Protein AF-A0A8T5MN63-F1 (afdb_monomer_lite)

Foldseek 3Di:
DPPPPVVVVVVVVVVVVVVVVPPPPDDDDDPDDDDAQVSQVVVPADWDPDVQIWGDDVVDDIHGDDDDDDDDDDPDDDDDDDDDDDDPPPLPCQDPLGARVVVQWDAAPVVSDTDNCVVPNRPVVLLVVQVVLVVDPQFQWWWDFPQWIWTQGLDQQQGIWIGGPVDDIDGFTPDDPVPTDPVVVVSVPTDIGTSDGRDLPPCQVLLLVLVVVVVCPDPVNVPVPPDAWDFFDWDDDSDRFWIWGKTKGWDQDPVHNVWIKIKIWTFITDNSDTDDIDMDIDTD

Secondary structure (DSSP, 8-state):
--SSHHHHHHHHHHHHHHHHHTS-------S----SHHHHHHTTPPEESSSS-EEE-TTS-EEEPP-----------------------TT--B-TT--BGGGT-EEETTTTEEE-TTTS--HHHHHHHHHHHTTSTTEEEEEEETTEEEEEE-STT--EEEEETTTEEEEE-S--GGGS-HHHHHHHTS--EEEEE------HHHHHHHHHHHHHHSTTTTTS-SS-EE---EEE-SSTTEEEEEEEEEEE-SS-TT-EEEEEEEEEEETTEEEEEEEEEEE-

Radius of gyration: 38.94 Å; chains: 1; bounding box: 125×51×82 Å

Sequence (284 aa):
MKMKHTAFIGYIILLAFLTGCYHDAKVVEPKYAIRTFEACAEAGYPVMESYPRQCAVPGGGTFTEVIAEGAGPPDEETGEEPEATDNQVVGGDRDEHGCKASAGYRWCEATRLCQRFWEEPCESELQQDAEEFCEDDDVSAAYVCGESVKVVSRLPGGGATYHSKQGGEIRCPVVAPDMTSEDCIAMLDAECEPVCEKDIEDHSERAQMTAIEHVKGLPAYKDFNGRNIVSGNVQVLRCPGCYDVEVVFERDSVKDPDSTTRALMHVKLSNWEVSDVTSTYEEI

pLDDT: mean 76.44, std 13.64, range [41.25, 93.88]

Structure (mmCIF, N/CA/C/O backbone):
data_AF-A0A8T5MN63-F1
#
_entry.id   AF-A0A8T5MN63-F1
#
loop_
_atom_site.group_PDB
_atom_site.id
_atom_site.type_symbol
_atom_site.label_atom_id
_atom_site.label_alt_id
_atom_site.label_comp_id
_atom_site.label_asym_id
_atom_site.label_entity_id
_atom_site.label_seq_id
_atom_site.pdbx_PDB_ins_code
_atom_site.Cartn_x
_atom_site.Cartn_y
_atom_site.Cartn_z
_atom_site.occupancy
_atom_site.B_iso_or_equiv
_atom_site.auth_seq_id
_atom_site.auth_comp_id
_atom_site.auth_asym_id
_atom_site.auth_atom_id
_atom_site.pdbx_PDB_model_num
ATOM 1 N N . MET A 1 1 ? -94.014 -13.529 28.554 1.00 50.66 1 MET A N 1
ATOM 2 C CA . MET A 1 1 ? -92.745 -12.896 28.122 1.00 50.66 1 MET A CA 1
ATOM 3 C C . MET A 1 1 ? -92.342 -11.817 29.131 1.00 50.66 1 MET A C 1
ATOM 5 O O . MET A 1 1 ? -92.914 -10.741 29.087 1.00 50.66 1 MET A O 1
ATOM 9 N N . LYS A 1 2 ? -91.434 -12.097 30.082 1.00 53.94 2 LYS A N 1
ATOM 10 C CA . LYS A 1 2 ? -90.987 -11.134 31.124 1.00 53.94 2 LYS A CA 1
ATOM 11 C C . LYS A 1 2 ? -89.466 -11.179 31.404 1.00 53.94 2 LYS A C 1
ATOM 13 O O . LYS A 1 2 ? -89.029 -10.775 32.468 1.00 53.94 2 LYS A O 1
ATOM 18 N N . MET A 1 3 ? -88.651 -11.663 30.459 1.00 54.06 3 MET A N 1
ATOM 19 C CA . MET A 1 3 ? -87.227 -11.984 30.707 1.00 54.06 3 MET A CA 1
ATOM 20 C C . MET A 1 3 ? -86.211 -11.201 29.855 1.00 54.06 3 MET A C 1
ATOM 22 O O . MET A 1 3 ? -85.035 -11.530 29.872 1.00 54.06 3 MET A O 1
ATOM 26 N N . LYS A 1 4 ? -86.637 -10.169 29.108 1.00 59.22 4 LYS A N 1
ATOM 27 C CA . LYS A 1 4 ? -85.729 -9.359 28.263 1.00 59.22 4 LYS A CA 1
ATOM 28 C C . LYS A 1 4 ? -85.400 -7.969 28.828 1.00 59.22 4 LYS A C 1
ATOM 30 O O . LYS A 1 4 ? -84.375 -7.406 28.467 1.00 59.22 4 LYS A O 1
ATOM 35 N N . HIS A 1 5 ? -86.214 -7.431 29.741 1.00 60.81 5 HIS A N 1
ATOM 36 C CA . HIS A 1 5 ? -86.000 -6.078 30.275 1.00 60.81 5 HIS A CA 1
ATOM 37 C C . HIS A 1 5 ? -84.922 -5.999 31.365 1.00 60.81 5 HIS A C 1
ATOM 39 O O . HIS A 1 5 ? -84.199 -5.010 31.420 1.00 60.81 5 HIS A O 1
ATOM 45 N N . THR A 1 6 ? -84.756 -7.032 32.194 1.00 62.50 6 THR A N 1
ATOM 46 C CA . THR A 1 6 ? -83.753 -7.032 33.275 1.00 62.50 6 THR A CA 1
ATOM 47 C C . THR A 1 6 ? -82.318 -7.127 32.750 1.00 62.50 6 THR A C 1
ATOM 49 O O . THR A 1 6 ? -81.428 -6.485 33.297 1.00 62.50 6 THR A O 1
ATOM 52 N N . ALA A 1 7 ? -82.099 -7.845 31.644 1.00 66.12 7 ALA A N 1
ATOM 53 C CA . ALA A 1 7 ? -80.785 -7.953 31.008 1.00 66.12 7 ALA A CA 1
ATOM 54 C C . ALA A 1 7 ? -80.335 -6.636 30.343 1.00 66.12 7 ALA A C 1
ATOM 56 O O . ALA A 1 7 ? -79.166 -6.271 30.422 1.00 66.12 7 ALA A O 1
ATOM 57 N N . PHE A 1 8 ? -81.266 -5.891 29.736 1.00 70.75 8 PHE A N 1
ATOM 58 C CA . PHE A 1 8 ? -80.949 -4.627 29.061 1.00 70.75 8 PHE A CA 1
ATOM 59 C C . PHE A 1 8 ? -80.613 -3.506 30.056 1.00 70.75 8 PHE A C 1
ATOM 61 O O . PHE A 1 8 ? -79.696 -2.724 29.828 1.00 70.75 8 PHE A O 1
ATOM 68 N N . ILE A 1 9 ? -81.304 -3.473 31.201 1.00 75.50 9 ILE A N 1
ATOM 69 C CA . ILE A 1 9 ? -81.018 -2.518 32.282 1.00 75.50 9 ILE A CA 1
ATOM 70 C C . ILE A 1 9 ? -79.638 -2.799 32.899 1.00 75.50 9 ILE A C 1
ATOM 72 O O . ILE A 1 9 ? -78.883 -1.863 33.144 1.00 75.50 9 ILE A O 1
ATOM 76 N N . GLY A 1 10 ? -79.266 -4.073 33.075 1.00 78.06 10 GLY A N 1
ATOM 77 C CA . GLY A 1 10 ? -77.933 -4.447 33.562 1.00 78.06 10 GLY A CA 1
ATOM 78 C C . GLY A 1 10 ? -76.802 -4.000 32.630 1.00 78.06 10 GLY A C 1
ATOM 79 O O . GLY A 1 10 ? -75.794 -3.481 33.099 1.00 78.06 10 GLY A O 1
ATOM 80 N N . TYR A 1 11 ? -76.994 -4.123 31.313 1.00 78.75 11 TYR A N 1
ATOM 81 C CA . TYR A 1 11 ? -76.003 -3.690 30.323 1.00 78.75 11 TYR A CA 1
ATOM 82 C C . TYR A 1 11 ? -75.824 -2.163 30.293 1.00 78.75 11 TYR A C 1
ATOM 84 O O . TYR A 1 11 ? -74.696 -1.679 30.232 1.00 78.75 11 TYR A O 1
ATOM 92 N N . ILE A 1 12 ? -76.914 -1.395 30.416 1.00 78.75 12 ILE A N 1
ATOM 93 C CA . ILE A 1 12 ? -76.845 0.075 30.471 1.00 78.75 12 ILE A CA 1
ATOM 94 C C . ILE A 1 12 ? -76.161 0.556 31.759 1.00 78.75 12 ILE A C 1
ATOM 96 O O . ILE A 1 12 ? -75.360 1.485 31.702 1.00 78.75 12 ILE A O 1
ATOM 100 N N . ILE A 1 13 ? -76.419 -0.083 32.906 1.00 78.44 13 ILE A N 1
ATOM 101 C CA . ILE A 1 13 ? -75.750 0.265 34.172 1.00 78.44 13 ILE A CA 1
ATOM 102 C C . ILE A 1 13 ? -74.248 -0.043 34.096 1.00 78.44 13 ILE A C 1
ATOM 104 O O . ILE A 1 13 ? -73.438 0.747 34.573 1.00 78.44 13 ILE A O 1
ATOM 108 N N . LEU A 1 14 ? -73.865 -1.147 33.448 1.00 76.44 14 LEU A N 1
ATOM 109 C CA . LEU A 1 14 ? -72.465 -1.529 33.271 1.00 76.44 14 LEU A CA 1
ATOM 110 C C . LEU A 1 14 ? -71.725 -0.578 32.316 1.00 76.44 14 LEU A C 1
ATOM 112 O O . LEU A 1 14 ? -70.606 -0.167 32.611 1.00 76.44 14 LEU A O 1
ATOM 116 N N . LEU A 1 15 ? -72.371 -0.149 31.227 1.00 76.19 15 LEU A N 1
ATOM 117 C CA . LEU A 1 15 ? -71.829 0.886 30.343 1.00 76.19 15 LEU A CA 1
ATOM 118 C C . LEU A 1 15 ? -71.713 2.244 31.047 1.00 76.19 15 LEU A C 1
ATOM 120 O O . LEU A 1 15 ? -70.690 2.907 30.910 1.00 76.19 15 LEU A O 1
ATOM 124 N N . ALA A 1 16 ? -72.701 2.647 31.849 1.00 73.50 16 ALA A N 1
ATOM 125 C CA . ALA A 1 16 ? -72.633 3.894 32.611 1.00 73.50 16 ALA A CA 1
ATOM 126 C C . ALA A 1 16 ? -71.509 3.876 33.665 1.00 73.50 16 ALA A C 1
ATOM 128 O O . ALA A 1 16 ? -70.832 4.886 33.841 1.00 73.50 16 ALA A O 1
ATOM 129 N N . PHE A 1 17 ? -71.253 2.730 34.306 1.00 68.25 17 PHE A N 1
ATOM 130 C CA . PHE A 1 17 ? -70.117 2.557 35.219 1.00 68.25 17 PHE A CA 1
ATOM 131 C C . PHE A 1 17 ? -68.770 2.631 34.492 1.00 68.25 17 PHE A C 1
ATOM 133 O O . PHE A 1 17 ? -67.869 3.326 34.951 1.00 68.25 17 PHE A O 1
ATOM 140 N N . LEU A 1 18 ? -68.643 1.986 33.327 1.00 63.62 18 LEU A N 1
ATOM 141 C CA . LEU A 1 18 ? -67.414 2.037 32.528 1.00 63.62 18 LEU A CA 1
ATOM 142 C C . LEU A 1 18 ? -67.140 3.439 31.968 1.00 63.62 18 LEU A C 1
ATOM 144 O O . LEU A 1 18 ? -65.996 3.884 31.967 1.00 63.62 18 LEU A O 1
ATOM 148 N N . THR A 1 19 ? -68.181 4.164 31.552 1.00 65.38 19 THR A N 1
ATOM 149 C CA . THR A 1 19 ? -68.035 5.543 31.056 1.00 65.38 19 THR A CA 1
ATOM 150 C C . THR A 1 19 ? -67.782 6.530 32.205 1.00 65.38 19 THR A C 1
ATOM 152 O O . THR A 1 19 ? -67.024 7.481 32.046 1.00 65.38 19 THR A O 1
ATOM 155 N N . GLY A 1 20 ? -68.360 6.284 33.388 1.00 60.91 20 GLY A N 1
ATOM 156 C CA . GLY A 1 20 ? -68.143 7.085 34.597 1.00 60.91 20 GLY A CA 1
ATOM 157 C C . GLY A 1 20 ? -66.725 6.973 35.165 1.00 60.91 20 GLY A C 1
ATOM 158 O O . GLY A 1 20 ? -66.181 7.970 35.627 1.00 60.91 20 GLY A O 1
ATOM 159 N N . CYS A 1 21 ? -66.084 5.804 35.062 1.00 57.66 21 CYS A N 1
ATOM 160 C CA . CYS A 1 21 ? -64.683 5.632 35.464 1.00 57.66 21 CYS A CA 1
ATOM 161 C C . CYS A 1 21 ? -63.681 6.309 34.511 1.00 57.66 21 CYS A C 1
ATOM 163 O O . CYS A 1 21 ? -62.549 6.560 34.914 1.00 57.66 21 CYS A O 1
ATOM 165 N N . TYR A 1 22 ? -64.077 6.624 33.274 1.00 59.25 22 TYR A N 1
ATOM 166 C CA . TYR A 1 22 ? -63.185 7.237 32.283 1.00 59.25 22 TYR A CA 1
ATOM 167 C C . TYR A 1 22 ? -63.053 8.762 32.414 1.00 59.25 22 TYR A C 1
ATOM 169 O O . TYR A 1 22 ? -62.123 9.339 31.855 1.00 59.25 22 TYR A O 1
ATOM 177 N N . HIS A 1 23 ? -63.947 9.433 33.148 1.00 57.09 23 HIS A N 1
ATOM 178 C CA . HIS A 1 23 ? -63.981 10.901 33.190 1.00 57.09 23 HIS A CA 1
ATOM 179 C C . HIS A 1 23 ? -63.203 11.561 34.337 1.00 57.09 23 HIS A C 1
ATOM 181 O O . HIS A 1 23 ? -63.119 12.788 34.359 1.00 57.09 23 HIS A O 1
ATOM 187 N N . ASP A 1 24 ? -62.574 10.793 35.231 1.00 53.53 24 ASP A N 1
ATOM 188 C CA . ASP A 1 24 ? -61.778 11.332 36.350 1.00 53.53 24 ASP A CA 1
ATOM 189 C C . ASP A 1 24 ? -60.259 11.128 36.187 1.00 53.53 24 ASP A C 1
ATOM 191 O O . ASP A 1 24 ? -59.512 11.000 37.154 1.00 53.53 24 ASP A O 1
ATOM 195 N N . ALA A 1 25 ? -59.764 11.161 34.948 1.00 56.22 25 ALA A N 1
ATOM 196 C CA . ALA A 1 25 ? -58.343 11.369 34.675 1.00 56.22 25 ALA A CA 1
ATOM 197 C C . ALA A 1 25 ? -58.078 12.868 34.467 1.00 56.22 25 ALA A C 1
ATOM 199 O O . ALA A 1 25 ? -57.886 13.345 33.349 1.00 56.22 25 ALA A O 1
ATOM 200 N N . LYS A 1 26 ? -58.102 13.648 35.555 1.00 53.75 26 LYS A N 1
ATOM 201 C CA . LYS A 1 26 ? -57.552 15.009 35.524 1.00 53.75 26 LYS A CA 1
ATOM 202 C C . LYS A 1 26 ? -56.036 14.908 35.385 1.00 53.75 26 LYS A C 1
ATOM 204 O O . LYS A 1 26 ? -55.354 14.494 36.318 1.00 53.75 26 LYS A O 1
ATOM 209 N N . VAL A 1 27 ? -55.528 15.292 34.218 1.00 55.09 27 VAL A N 1
ATOM 210 C CA . VAL A 1 27 ? -54.098 15.489 33.969 1.00 55.09 27 VAL A CA 1
ATOM 211 C C . VAL A 1 27 ? -53.617 16.618 34.882 1.00 55.09 27 VAL A C 1
ATOM 213 O O . VAL A 1 27 ? -54.051 17.762 34.757 1.00 55.09 27 VAL A O 1
ATOM 216 N N . VAL A 1 28 ? -52.765 16.284 35.848 1.00 55.00 28 VAL A N 1
ATOM 217 C CA . VAL A 1 28 ? -52.024 17.270 36.636 1.00 55.00 28 VAL A CA 1
ATOM 218 C C . VAL A 1 28 ? -50.850 17.709 35.771 1.00 55.00 28 VAL A C 1
ATOM 220 O O . VAL A 1 28 ? -49.902 16.948 35.597 1.00 55.00 28 VAL A O 1
ATOM 223 N N . GLU A 1 29 ? -50.915 18.905 35.189 1.00 53.28 29 GLU A N 1
ATOM 224 C CA . GLU A 1 29 ? -49.759 19.452 34.476 1.00 53.28 29 GLU A CA 1
ATOM 225 C C . GLU A 1 29 ? -48.627 19.760 35.471 1.00 53.28 29 GLU A C 1
ATOM 227 O O . GLU A 1 29 ? -48.863 20.454 36.471 1.00 53.28 29 GLU A O 1
ATOM 232 N N . PRO A 1 30 ? -47.395 19.269 35.239 1.00 50.62 30 PRO A N 1
ATOM 233 C CA . PRO A 1 30 ? -46.268 19.622 36.077 1.00 50.62 30 PRO A CA 1
ATOM 234 C C . PRO A 1 30 ? -45.930 21.089 35.823 1.00 50.62 30 PRO A C 1
ATOM 236 O O . PRO A 1 30 ? -45.429 21.471 34.764 1.00 50.62 30 PRO A O 1
ATOM 239 N N . LYS A 1 31 ? -46.195 21.929 36.826 1.00 52.53 31 LYS A N 1
ATOM 240 C CA . LYS A 1 31 ? -45.582 23.250 36.910 1.00 52.53 31 LYS A CA 1
ATOM 241 C C . LYS A 1 31 ? -44.073 23.045 36.837 1.00 52.53 31 LYS A C 1
ATOM 243 O O . LYS A 1 31 ? -43.477 22.618 37.820 1.00 52.53 31 LYS A O 1
ATOM 248 N N . TYR A 1 32 ? -43.508 23.447 35.702 1.00 65.00 32 TYR A N 1
ATOM 249 C CA . TYR A 1 32 ? -42.114 23.834 35.530 1.00 65.00 32 TYR A CA 1
ATOM 250 C C . TYR A 1 32 ? -41.165 22.786 34.918 1.00 65.00 32 TYR A C 1
ATOM 252 O O . TYR A 1 32 ? -40.235 22.298 35.551 1.00 65.00 32 TYR A O 1
ATOM 260 N N . ALA A 1 33 ? -41.366 22.497 33.630 1.00 65.62 33 ALA A N 1
ATOM 261 C CA . ALA A 1 33 ? -40.371 21.849 32.778 1.00 65.62 33 ALA A CA 1
ATOM 262 C C . ALA A 1 33 ? -39.531 22.918 32.054 1.00 65.62 33 ALA A C 1
ATOM 264 O O . ALA A 1 33 ? -39.881 23.342 30.952 1.00 65.62 33 ALA A O 1
ATOM 265 N N . ILE A 1 34 ? -38.437 23.384 32.665 1.00 79.69 34 ILE A N 1
ATOM 266 C CA . ILE A 1 34 ? -37.463 24.198 31.923 1.00 79.69 34 ILE A CA 1
ATOM 267 C C . ILE A 1 34 ? -36.746 23.305 30.931 1.00 79.69 34 ILE A C 1
ATOM 269 O O . ILE A 1 34 ? -36.218 22.263 31.316 1.00 79.69 34 ILE A O 1
ATOM 273 N N . ARG A 1 35 ? -36.687 23.723 29.669 1.00 80.38 35 ARG A N 1
ATOM 274 C CA . ARG A 1 35 ? -35.935 22.995 28.637 1.00 80.38 35 ARG A CA 1
ATOM 275 C C . ARG A 1 35 ? -34.938 23.865 27.876 1.00 80.38 35 ARG A C 1
ATOM 277 O O . ARG A 1 35 ? -34.269 23.372 26.981 1.00 80.38 35 ARG A O 1
ATOM 284 N N . THR A 1 36 ? -34.842 25.149 28.208 1.00 87.38 36 THR A N 1
ATOM 285 C CA . THR A 1 36 ? -34.049 26.131 27.458 1.00 87.38 36 THR A CA 1
ATOM 286 C C . THR A 1 36 ? -33.302 27.058 28.404 1.00 87.38 36 THR A C 1
ATOM 288 O O . THR A 1 36 ? -33.825 27.376 29.474 1.00 87.38 36 THR A O 1
ATOM 291 N N . PHE A 1 37 ? -32.145 27.564 27.968 1.00 89.69 37 PHE A N 1
ATOM 292 C CA . PHE A 1 37 ? -31.389 28.588 28.693 1.00 89.69 37 PHE A CA 1
ATOM 293 C C . PHE A 1 37 ? -32.255 29.805 29.048 1.00 89.69 37 PHE A C 1
ATOM 295 O O . PHE A 1 37 ? -32.267 30.210 30.206 1.00 89.69 37 PHE A O 1
ATOM 302 N N . GLU A 1 38 ? -33.048 30.313 28.098 1.00 88.94 38 GLU A N 1
ATOM 303 C CA . GLU A 1 38 ? -33.884 31.503 28.313 1.00 88.94 38 GLU A CA 1
ATOM 304 C C . GLU A 1 38 ? -34.911 31.285 29.431 1.00 88.94 38 GLU A C 1
ATOM 306 O O . GLU A 1 38 ? -34.916 32.003 30.425 1.00 88.94 38 GLU A O 1
ATOM 311 N N . ALA A 1 39 ? -35.692 30.202 29.353 1.00 87.50 39 ALA A N 1
ATOM 312 C CA . ALA A 1 39 ? -36.649 29.847 30.403 1.00 87.50 39 ALA A CA 1
ATOM 313 C C . ALA A 1 39 ? -35.996 29.574 31.777 1.00 87.50 39 ALA A C 1
ATOM 315 O O . ALA A 1 39 ? -36.654 29.726 32.809 1.00 87.50 39 ALA A O 1
ATOM 316 N N . CYS A 1 40 ? -34.721 29.163 31.806 1.00 89.19 40 CYS A N 1
ATOM 317 C CA . CYS A 1 40 ? -33.948 29.001 33.039 1.00 89.19 40 CYS A CA 1
ATOM 318 C C . CYS A 1 40 ? -33.564 30.365 33.629 1.00 89.19 40 CYS A C 1
ATOM 320 O O . CYS A 1 40 ? -33.781 30.618 34.815 1.00 89.19 40 CYS A O 1
ATOM 322 N N . ALA A 1 41 ? -33.041 31.265 32.796 1.00 89.81 41 ALA A N 1
ATOM 323 C CA . ALA A 1 41 ? -32.618 32.594 33.214 1.00 89.81 41 ALA A CA 1
ATOM 324 C C . ALA A 1 41 ? -33.810 33.468 33.645 1.00 89.81 41 ALA A C 1
ATOM 326 O O . ALA A 1 41 ? -33.756 34.108 34.695 1.00 89.81 41 ALA A O 1
ATOM 327 N N . GLU A 1 42 ? -34.920 33.438 32.899 1.00 87.44 42 GLU A N 1
ATOM 328 C CA . GLU A 1 42 ? -36.141 34.198 33.211 1.00 87.44 42 GLU A CA 1
ATOM 329 C C . GLU A 1 42 ? -36.782 33.784 34.538 1.00 87.44 42 GLU A C 1
ATOM 331 O O . GLU A 1 42 ? -37.417 34.591 35.217 1.00 87.44 42 GLU A O 1
ATOM 336 N N . ALA A 1 43 ? -36.593 32.533 34.947 1.00 85.12 43 ALA A N 1
ATOM 337 C CA . ALA A 1 43 ? -37.088 32.057 36.228 1.00 85.12 43 ALA A CA 1
ATOM 338 C C . ALA A 1 43 ? -36.163 32.347 37.411 1.00 85.12 43 ALA A C 1
ATOM 340 O O . ALA A 1 43 ? -36.464 31.941 38.535 1.00 85.12 43 ALA A O 1
ATOM 341 N N . GLY A 1 44 ? -35.066 33.069 37.175 1.00 86.62 44 GLY A N 1
ATOM 342 C CA . GLY A 1 44 ? -34.177 33.563 38.220 1.00 86.62 44 GLY A CA 1
ATOM 343 C C . GLY A 1 44 ? -33.196 32.524 38.758 1.00 86.62 44 GLY A C 1
ATOM 344 O O . GLY A 1 44 ? -32.686 32.695 39.866 1.00 86.62 44 GLY A O 1
ATOM 345 N N . TYR A 1 45 ? -32.929 31.452 38.009 1.00 88.75 45 TYR A N 1
ATOM 346 C CA . TYR A 1 45 ? -31.882 30.494 38.362 1.00 88.75 45 TYR A CA 1
ATOM 347 C C . TYR A 1 45 ? -30.480 31.072 38.113 1.00 88.75 45 TYR A C 1
ATOM 349 O O . TYR A 1 45 ? -30.315 31.960 37.273 1.00 88.75 45 TYR A O 1
ATOM 357 N N . PRO A 1 46 ? -29.453 30.606 38.852 1.00 90.19 46 PRO A N 1
ATOM 358 C CA . PRO A 1 46 ? -28.101 31.138 38.729 1.00 90.19 46 PRO A CA 1
ATOM 359 C C . PRO A 1 46 ? -27.532 30.903 37.324 1.00 90.19 46 PRO A C 1
ATOM 361 O O . PRO A 1 46 ? -27.420 29.763 36.866 1.00 90.19 46 PRO A O 1
ATOM 364 N N . VAL A 1 47 ? -27.136 31.996 36.667 1.00 91.50 47 VAL A N 1
ATOM 365 C CA . VAL A 1 47 ? -26.394 31.984 35.400 1.00 91.50 47 VAL A CA 1
ATOM 366 C C . VAL A 1 47 ? -24.904 32.102 35.704 1.00 91.50 47 VAL A C 1
ATOM 368 O O . VAL A 1 47 ? -24.477 33.012 36.412 1.00 91.50 47 VAL A O 1
ATOM 371 N N . MET A 1 48 ? -24.114 31.173 35.179 1.00 83.75 48 MET A N 1
ATOM 372 C CA . MET A 1 48 ? -22.661 31.161 35.292 1.00 83.75 48 MET A CA 1
ATOM 373 C C . MET A 1 48 ? -22.041 32.097 34.250 1.00 83.75 48 MET A C 1
ATOM 375 O O . MET A 1 48 ? -22.430 32.088 33.081 1.00 83.75 48 MET A O 1
ATOM 379 N N . GLU A 1 49 ? -21.048 32.881 34.672 1.00 77.56 49 GLU A N 1
ATOM 380 C CA . GLU A 1 49 ? -20.306 33.833 33.831 1.00 77.56 49 GLU A CA 1
ATOM 381 C C . GLU A 1 49 ? -19.224 33.143 32.966 1.00 77.56 49 GLU A C 1
ATOM 383 O O . GLU A 1 49 ? -18.088 33.600 32.875 1.00 77.56 49 GLU A O 1
ATOM 388 N N . SER A 1 50 ? -19.555 32.011 32.342 1.00 77.19 50 SER A N 1
ATOM 389 C CA . SER A 1 50 ? -18.749 31.358 31.298 1.00 77.19 50 SER A CA 1
ATOM 390 C C . SER A 1 50 ? -19.268 31.750 29.904 1.00 77.19 50 SER A C 1
ATOM 392 O O . SER A 1 50 ? -20.432 32.110 29.773 1.00 77.19 50 SER A O 1
ATOM 394 N N . TYR A 1 51 ? -18.440 31.697 28.851 1.00 80.19 51 TYR A N 1
ATOM 395 C CA . TYR A 1 51 ? -18.886 31.875 27.457 1.00 80.19 51 TYR A CA 1
ATOM 396 C C . TYR A 1 51 ? -18.721 30.551 26.685 1.00 80.19 51 TYR A C 1
ATOM 398 O O . TYR A 1 51 ? -17.589 30.065 26.618 1.00 80.19 51 TYR A O 1
ATOM 406 N N . PRO A 1 52 ? -19.794 29.967 26.106 1.00 85.69 52 PRO A N 1
ATOM 407 C CA . PRO A 1 52 ? -21.193 30.414 26.165 1.00 85.69 52 PRO A CA 1
ATOM 408 C C . PRO A 1 52 ? -21.793 30.330 27.581 1.00 85.69 52 PRO A C 1
ATOM 410 O O . PRO A 1 52 ? -21.359 29.519 28.408 1.00 85.69 52 PRO A O 1
ATOM 413 N N . ARG A 1 53 ? -22.785 31.182 27.877 1.00 90.38 53 ARG A N 1
ATOM 414 C CA . ARG A 1 53 ? -23.396 31.269 29.215 1.00 90.38 53 ARG A CA 1
ATOM 415 C C . ARG A 1 53 ? -24.191 30.016 29.539 1.00 90.38 53 ARG A C 1
ATOM 417 O O . ARG A 1 53 ? -24.819 29.430 28.661 1.00 90.38 53 ARG A O 1
ATOM 424 N N . GLN A 1 54 ? -24.190 29.623 30.811 1.00 92.19 54 GLN A N 1
ATOM 425 C CA . GLN A 1 54 ? -24.912 28.442 31.284 1.00 92.19 54 GLN A CA 1
ATOM 426 C C . GLN A 1 54 ? -25.799 28.783 32.479 1.00 92.19 54 GLN A C 1
ATOM 428 O O . GLN A 1 54 ? -25.360 29.475 33.390 1.00 92.19 54 GLN A O 1
ATOM 433 N N . CYS A 1 55 ? -27.034 28.292 32.504 1.00 92.12 55 CYS A N 1
ATOM 434 C CA . CYS A 1 55 ? -27.978 28.477 33.605 1.00 92.12 55 CYS A CA 1
ATOM 435 C C . CYS A 1 55 ? -28.241 27.145 34.317 1.00 92.12 55 CYS A C 1
ATOM 437 O O . CYS A 1 55 ? -28.504 26.145 33.651 1.00 92.12 55 CYS A O 1
ATOM 439 N N . ALA A 1 56 ? -28.158 27.117 35.651 1.00 90.69 56 ALA A N 1
ATOM 440 C CA . ALA A 1 56 ? -28.212 25.885 36.443 1.00 90.69 56 ALA A CA 1
ATOM 441 C C . ALA A 1 56 ? -29.463 25.799 37.328 1.00 90.69 56 ALA A C 1
ATOM 443 O O . ALA A 1 56 ? -29.693 26.657 38.179 1.00 90.69 56 ALA A O 1
ATOM 444 N N . VAL A 1 57 ? -30.232 24.715 37.194 1.00 87.88 57 VAL A N 1
ATOM 445 C CA . VAL A 1 57 ? -31.401 24.450 38.047 1.00 87.88 57 VAL A CA 1
ATOM 446 C C . VAL A 1 57 ? -30.986 23.599 39.253 1.00 87.88 57 VAL A C 1
ATOM 448 O O . VAL A 1 57 ? -30.400 22.533 39.060 1.00 87.88 57 VAL A O 1
ATOM 451 N N . PRO A 1 58 ? -31.301 23.992 40.501 1.00 78.62 58 PRO A N 1
ATOM 452 C CA . PRO A 1 58 ? -31.026 23.181 41.684 1.00 78.62 58 PRO A CA 1
ATOM 453 C C . PRO A 1 58 ? -31.705 21.806 41.591 1.00 78.62 58 PRO A C 1
ATOM 455 O O . PRO A 1 58 ? -32.930 21.716 41.564 1.00 78.62 58 PRO A O 1
ATOM 458 N N . GLY A 1 59 ? -30.908 20.735 41.541 1.00 73.62 59 GLY A N 1
ATOM 459 C CA . GLY A 1 59 ? -31.404 19.359 41.398 1.00 73.62 59 GLY A CA 1
ATOM 460 C C . GLY A 1 59 ? -31.846 18.974 39.979 1.00 73.62 59 GLY A C 1
ATOM 461 O O . GLY A 1 59 ? -32.419 17.902 39.807 1.00 73.62 59 GLY A O 1
ATOM 462 N N . GLY A 1 60 ? -31.591 19.830 38.985 1.00 79.69 60 GLY A N 1
ATOM 463 C CA . GLY A 1 60 ? -31.851 19.578 37.568 1.00 79.69 60 GLY A CA 1
ATOM 464 C C . GLY A 1 60 ? -30.587 19.682 36.711 1.00 79.69 60 GLY A C 1
ATOM 465 O O . GLY A 1 60 ? -29.469 19.550 37.205 1.00 79.69 60 GLY A O 1
ATOM 466 N N . GLY A 1 61 ? -30.780 19.908 35.411 1.00 83.25 61 GLY A N 1
ATOM 467 C CA . GLY A 1 61 ? -29.695 20.103 34.448 1.00 83.25 61 GLY A CA 1
ATOM 468 C C . GLY A 1 61 ? -29.187 21.546 34.371 1.00 83.25 61 GLY A C 1
ATOM 469 O O . GLY A 1 61 ? -29.797 22.482 34.901 1.00 83.25 61 GLY A O 1
ATOM 470 N N . THR A 1 62 ? -28.068 21.716 33.669 1.00 88.69 62 THR A N 1
ATOM 471 C CA . THR A 1 62 ? -27.569 23.011 33.199 1.00 88.69 62 THR A CA 1
ATOM 472 C C . THR A 1 62 ? -27.968 23.216 31.737 1.00 88.69 62 THR A C 1
ATOM 474 O O . THR A 1 62 ? -27.964 22.278 30.943 1.00 88.69 62 THR A O 1
ATOM 477 N N . PHE A 1 63 ? -28.335 24.442 31.372 1.00 88.38 63 PHE A N 1
ATOM 478 C CA . PHE A 1 63 ? -28.729 24.810 30.011 1.00 88.38 63 PHE A CA 1
ATOM 479 C C . PHE A 1 63 ? -27.741 25.829 29.463 1.00 88.38 63 PHE A C 1
ATOM 481 O O . PHE A 1 63 ? -27.467 26.811 30.145 1.00 88.38 63 PHE A O 1
ATOM 488 N N . THR A 1 64 ? -27.232 25.619 28.254 1.00 89.06 64 THR A N 1
ATOM 489 C CA . THR A 1 64 ? -26.244 26.501 27.612 1.00 89.06 64 THR A CA 1
ATOM 490 C C . THR A 1 64 ? -26.918 27.401 26.578 1.00 89.06 64 THR A C 1
ATOM 492 O O . THR A 1 64 ? -27.827 26.971 25.868 1.00 89.06 64 THR A O 1
ATOM 495 N N . GLU A 1 65 ? -26.489 28.656 26.496 1.00 88.06 65 GLU A N 1
ATOM 496 C CA . GLU A 1 65 ? -26.905 29.607 25.465 1.00 88.06 65 GLU A CA 1
ATOM 497 C C . GLU A 1 65 ? -26.396 29.165 24.081 1.00 88.06 65 GLU A C 1
ATOM 499 O O . GLU A 1 65 ? -25.206 28.903 23.904 1.00 88.06 65 GLU A O 1
ATOM 504 N N . VAL A 1 66 ? -27.292 29.088 23.092 1.00 82.12 66 VAL A N 1
ATOM 505 C CA . VAL A 1 66 ? -26.934 28.777 21.700 1.00 82.12 66 VAL A CA 1
ATOM 506 C C . VAL A 1 66 ? -26.598 30.081 20.987 1.00 82.12 66 VAL A C 1
ATOM 508 O O . VAL A 1 66 ? -27.458 30.946 20.830 1.00 82.12 66 VAL A O 1
ATOM 511 N N . ILE A 1 67 ? -25.353 30.221 20.543 1.00 80.31 67 ILE A N 1
ATOM 512 C CA . ILE A 1 67 ? -24.890 31.391 19.794 1.00 80.31 67 ILE A CA 1
ATOM 513 C C . ILE A 1 67 ? -24.956 31.031 18.314 1.00 80.31 67 ILE A C 1
ATOM 515 O O . ILE A 1 67 ? -24.211 30.179 17.838 1.00 80.31 67 ILE A O 1
ATOM 519 N N . ALA A 1 68 ? -25.904 31.629 17.598 1.00 64.44 68 ALA A N 1
ATOM 520 C CA . ALA A 1 68 ? -26.111 31.352 16.185 1.00 64.44 68 ALA A CA 1
ATOM 521 C C . ALA A 1 68 ? -25.094 32.119 15.331 1.00 64.44 68 ALA A C 1
ATOM 523 O O . ALA A 1 68 ? -25.371 33.244 14.927 1.00 64.44 68 ALA A O 1
ATOM 524 N N . GLU A 1 69 ? -23.956 31.498 15.012 1.00 50.12 69 GLU A N 1
ATOM 525 C CA . GLU A 1 69 ? -23.108 31.917 13.892 1.00 50.12 69 GLU A CA 1
ATOM 526 C C . GLU A 1 69 ? -22.603 30.713 13.073 1.00 50.12 69 GLU A C 1
ATOM 528 O O . GLU A 1 69 ? -21.816 29.905 13.548 1.00 50.12 69 GLU A O 1
ATOM 533 N N . GLY A 1 70 ? -23.045 30.650 11.809 1.00 46.31 70 GLY A N 1
ATOM 534 C CA . GLY A 1 70 ? -22.151 30.403 10.669 1.00 46.31 70 GLY A CA 1
ATOM 535 C C . GLY A 1 70 ? -21.806 28.965 10.251 1.00 46.31 70 GLY A C 1
ATOM 536 O O . GLY A 1 70 ? -20.698 28.517 10.489 1.00 46.31 70 GLY A O 1
ATOM 537 N N . ALA A 1 71 ? -22.717 28.327 9.508 1.00 48.47 71 ALA A N 1
ATOM 538 C CA . ALA A 1 71 ? -22.505 27.415 8.365 1.00 48.47 71 ALA A CA 1
ATOM 539 C C . ALA A 1 71 ? -21.218 26.541 8.269 1.00 48.47 71 ALA A C 1
ATOM 541 O O . ALA A 1 71 ? -20.178 26.998 7.797 1.00 48.47 71 ALA A O 1
ATOM 542 N N . GLY A 1 72 ? -21.393 25.234 8.508 1.00 41.47 72 GLY A N 1
ATOM 543 C CA . GLY A 1 72 ? -20.626 24.101 7.955 1.00 41.47 72 GLY A CA 1
ATOM 544 C C . GLY A 1 72 ? -21.586 22.921 7.658 1.00 41.47 72 GLY A C 1
ATOM 545 O O . GLY A 1 72 ? -22.706 22.961 8.173 1.00 41.47 72 GLY A O 1
ATOM 546 N N . PRO A 1 73 ? -21.251 21.952 6.778 1.00 46.69 73 PRO A N 1
ATOM 547 C CA . PRO A 1 73 ? -22.183 20.931 6.267 1.00 46.69 73 PRO A CA 1
ATOM 548 C C . PRO A 1 73 ? -22.607 19.897 7.336 1.00 46.69 73 PRO A C 1
ATOM 550 O O . PRO A 1 73 ? -21.993 19.854 8.398 1.00 46.69 73 PRO A O 1
ATOM 553 N N . PRO A 1 74 ? -23.683 19.110 7.105 1.00 52.53 74 PRO A N 1
ATOM 554 C CA . PRO A 1 74 ? -24.208 18.175 8.089 1.00 52.53 74 PRO A CA 1
ATOM 555 C C . PRO A 1 74 ? -23.564 16.795 7.922 1.00 52.53 74 PRO A C 1
ATOM 557 O O . PRO A 1 74 ? -24.037 15.970 7.141 1.00 52.53 74 PRO A O 1
ATOM 560 N N . ASP A 1 75 ? -22.522 16.543 8.692 1.00 50.16 75 ASP A N 1
ATOM 561 C CA . ASP A 1 75 ? -21.943 15.225 8.914 1.00 50.16 75 ASP A CA 1
ATOM 562 C C . ASP A 1 75 ? -21.872 14.980 10.422 1.00 50.16 75 ASP A C 1
ATOM 564 O O . ASP A 1 75 ? -20.826 15.103 11.037 1.00 50.16 75 ASP A O 1
ATOM 568 N N . GLU A 1 76 ? -23.027 14.680 11.026 1.00 44.12 76 GLU A N 1
ATOM 569 C CA . GLU A 1 76 ? -23.087 13.856 12.239 1.00 44.12 76 GLU A CA 1
ATOM 570 C C . GLU A 1 76 ? -24.507 13.314 12.456 1.00 44.12 76 GLU A C 1
ATOM 572 O O . GLU A 1 76 ? -25.441 13.999 12.879 1.00 44.12 76 GLU A O 1
ATOM 577 N N . GLU A 1 77 ? -24.660 12.076 12.000 1.00 46.25 77 GLU A N 1
ATOM 578 C CA . GLU A 1 77 ? -25.291 10.956 12.695 1.00 46.25 77 GLU A CA 1
ATOM 579 C C . GLU A 1 77 ? -26.319 11.270 13.801 1.00 46.25 77 GLU A C 1
ATOM 581 O O . GLU A 1 77 ? -26.031 11.572 14.958 1.00 46.25 77 GLU A O 1
ATOM 586 N N . THR A 1 78 ? -27.577 11.056 13.415 1.00 41.25 78 THR A N 1
ATOM 587 C CA . THR A 1 78 ? -28.542 10.199 14.129 1.00 41.25 78 THR A CA 1
ATOM 588 C C . THR A 1 78 ? -27.850 9.178 15.051 1.00 41.25 78 THR A C 1
ATOM 590 O O . THR A 1 78 ? -27.037 8.406 14.569 1.00 41.25 78 THR A O 1
ATOM 593 N N . GLY A 1 79 ? -28.093 9.065 16.353 1.00 44.88 79 GLY A N 1
ATOM 594 C CA . GLY A 1 79 ? -29.326 9.257 17.097 1.00 44.88 79 GLY A CA 1
ATOM 595 C C . GLY A 1 79 ? -29.768 7.896 17.630 1.00 44.88 79 GLY A C 1
ATOM 596 O O . GLY A 1 79 ? -30.277 7.115 16.845 1.00 44.88 79 GLY A O 1
ATOM 597 N N . GLU A 1 80 ? -29.609 7.643 18.933 1.00 42.50 80 GLU A N 1
ATOM 598 C CA . GLU A 1 80 ? -30.422 6.672 19.682 1.00 42.50 80 GLU A CA 1
ATOM 599 C C . GLU A 1 80 ? -30.354 6.936 21.206 1.00 42.50 80 GLU A C 1
ATOM 601 O O . GLU A 1 80 ? -29.347 6.766 21.887 1.00 42.50 80 GLU A O 1
ATOM 606 N N . GLU A 1 81 ? -31.457 7.518 21.674 1.00 50.62 81 GLU A N 1
ATOM 607 C CA . GLU A 1 81 ? -32.184 7.365 22.943 1.00 50.62 81 GLU A CA 1
ATOM 608 C C . GLU A 1 81 ? -31.636 6.415 24.040 1.00 50.62 81 GLU A C 1
ATOM 610 O O . GLU A 1 81 ? -31.405 5.239 23.775 1.00 50.62 81 GLU A O 1
ATOM 615 N N . PRO A 1 82 ? -31.611 6.827 25.329 1.00 45.53 82 PRO A N 1
ATOM 616 C CA . PRO A 1 82 ? -31.804 5.894 26.428 1.00 45.53 82 PRO A CA 1
ATOM 617 C C . PRO A 1 82 ? -33.273 5.926 26.874 1.00 45.53 82 PRO A C 1
ATOM 619 O O . PRO A 1 82 ? -33.714 6.818 27.606 1.00 45.53 82 PRO A O 1
ATOM 622 N N . GLU A 1 83 ? -34.011 4.915 26.419 1.00 43.56 83 GLU A N 1
ATOM 623 C CA . GLU A 1 83 ? -35.291 4.483 26.978 1.00 43.56 83 GLU A CA 1
ATOM 624 C C . GLU A 1 83 ? -35.115 4.010 28.433 1.00 43.56 83 GLU A C 1
ATOM 626 O O . GLU A 1 83 ? -34.052 3.574 28.887 1.00 43.56 83 GLU A O 1
ATOM 631 N N . ALA A 1 84 ? -36.190 4.179 29.188 1.00 48.69 84 ALA A N 1
ATOM 632 C CA . ALA A 1 84 ? -36.228 4.207 30.636 1.00 48.69 84 ALA A CA 1
ATOM 633 C C . ALA A 1 84 ? -36.251 2.822 31.317 1.00 48.69 84 ALA A C 1
ATOM 635 O O . ALA A 1 84 ? -36.869 1.874 30.851 1.00 48.69 84 ALA A O 1
ATOM 636 N N . THR A 1 85 ? -35.681 2.798 32.528 1.00 52.66 85 THR A N 1
ATOM 637 C CA . THR A 1 85 ? -36.041 1.973 33.702 1.00 52.66 85 THR A CA 1
ATOM 638 C C . THR A 1 85 ? -36.251 0.463 33.519 1.00 52.66 85 THR A C 1
ATOM 640 O O . THR A 1 85 ? -37.344 0.022 33.178 1.00 52.66 85 THR A O 1
ATOM 643 N N . ASP A 1 86 ? -35.305 -0.338 34.018 1.00 44.44 86 ASP A N 1
ATOM 644 C CA . ASP A 1 86 ? -35.652 -1.605 34.671 1.00 44.44 86 ASP A CA 1
ATOM 645 C C . ASP A 1 86 ? -34.769 -1.845 35.902 1.00 44.44 86 ASP A C 1
ATOM 647 O O . ASP A 1 86 ? -33.609 -1.436 35.967 1.00 44.44 86 ASP A O 1
ATOM 651 N N . ASN A 1 87 ? -35.373 -2.453 36.918 1.00 46.56 87 ASN A N 1
ATOM 652 C CA . ASN A 1 87 ? -34.773 -2.818 38.192 1.00 46.56 87 ASN A CA 1
ATOM 653 C C . ASN A 1 87 ? -33.360 -3.388 38.013 1.00 46.56 87 ASN A C 1
ATOM 655 O O . ASN A 1 87 ? -33.190 -4.434 37.390 1.00 46.56 87 ASN A O 1
ATOM 659 N N . GLN A 1 88 ? -32.360 -2.781 38.660 1.00 51.19 88 GLN A N 1
ATOM 660 C CA . GLN A 1 88 ? -31.045 -3.405 38.807 1.00 51.19 88 GLN A CA 1
ATOM 661 C C . GLN A 1 88 ? -31.144 -4.650 39.699 1.00 51.19 88 GLN A C 1
ATOM 663 O O . GLN A 1 88 ? -30.875 -4.632 40.901 1.00 51.19 88 GLN A O 1
ATOM 668 N N . VAL A 1 89 ? -31.510 -5.765 39.077 1.00 53.62 89 VAL A N 1
ATOM 669 C CA . VAL A 1 89 ? -31.106 -7.095 39.505 1.00 53.62 89 VAL A CA 1
ATOM 670 C C . VAL A 1 89 ? -29.613 -7.200 39.208 1.00 53.62 89 VAL A C 1
ATOM 672 O O . VAL A 1 89 ? -29.181 -7.066 38.063 1.00 53.62 89 VAL A O 1
ATOM 675 N N . VAL A 1 90 ? -28.806 -7.427 40.243 1.00 52.31 90 VAL A N 1
ATOM 676 C CA . VAL A 1 90 ? -27.365 -7.666 40.097 1.00 52.31 90 VAL A CA 1
ATOM 677 C C . VAL A 1 90 ? -27.173 -8.894 39.195 1.00 52.31 90 VAL A C 1
ATOM 679 O O . VAL A 1 90 ? -27.450 -10.018 39.611 1.00 52.31 90 VAL A O 1
ATOM 682 N N . GLY A 1 91 ? -26.738 -8.680 37.947 1.00 60.81 91 GLY A N 1
ATOM 683 C CA . GLY A 1 91 ? -26.479 -9.735 36.957 1.00 60.81 91 GLY A CA 1
ATOM 684 C C . GLY A 1 91 ? -27.372 -9.763 35.707 1.00 60.81 91 GLY A C 1
ATOM 685 O O . GLY A 1 91 ? -27.291 -10.753 34.976 1.00 60.81 91 GLY A O 1
ATOM 686 N N . GLY A 1 92 ? -28.192 -8.734 35.465 1.00 66.81 92 GLY A N 1
ATOM 687 C CA . GLY A 1 92 ? -29.013 -8.580 34.251 1.00 66.81 92 GLY A CA 1
ATOM 688 C C . GLY A 1 92 ? -28.358 -7.820 33.087 1.00 66.81 92 GLY A C 1
ATOM 689 O O . GLY A 1 92 ? -29.014 -7.586 32.086 1.00 66.81 92 GLY A O 1
ATOM 690 N N . ASP A 1 93 ? -27.085 -7.441 33.188 1.00 81.62 93 ASP A N 1
ATOM 691 C CA . ASP A 1 93 ? -26.342 -6.637 32.201 1.00 81.62 93 ASP A CA 1
ATOM 692 C C . ASP A 1 93 ? -25.814 -7.450 31.004 1.00 81.62 93 ASP A C 1
ATOM 694 O O . ASP A 1 93 ? -24.740 -7.170 30.472 1.00 81.62 93 ASP A O 1
ATOM 698 N N . ARG A 1 94 ? -26.528 -8.516 30.638 1.00 86.88 94 ARG A N 1
ATOM 699 C CA . ARG A 1 94 ? -26.139 -9.390 29.533 1.00 86.88 94 ARG A CA 1
ATOM 700 C C . ARG A 1 94 ? -26.643 -8.824 28.211 1.00 86.88 94 ARG A C 1
ATOM 702 O O . ARG A 1 94 ? -27.831 -8.538 28.106 1.00 86.88 94 ARG A O 1
ATOM 709 N N . ASP A 1 95 ? -25.758 -8.722 27.226 1.00 85.00 95 ASP A N 1
ATOM 710 C CA . ASP A 1 95 ? -26.130 -8.446 25.836 1.00 85.00 95 ASP A CA 1
ATOM 711 C C . ASP A 1 95 ? -26.816 -9.661 25.170 1.00 85.00 95 ASP A C 1
ATOM 713 O O . ASP A 1 95 ? -27.033 -10.705 25.800 1.00 85.00 95 ASP A O 1
ATOM 717 N N . GLU A 1 96 ? -27.169 -9.533 23.889 1.00 88.38 96 GLU A N 1
ATOM 718 C CA . GLU A 1 96 ? -27.829 -10.577 23.085 1.00 88.38 96 GLU A CA 1
ATOM 719 C C . GLU A 1 96 ? -27.026 -11.885 23.012 1.00 88.38 96 GLU A C 1
ATOM 721 O O . GLU A 1 96 ? -27.596 -12.975 22.909 1.00 88.38 96 GLU A O 1
ATOM 726 N N . HIS A 1 97 ? -25.703 -11.785 23.139 1.00 85.94 97 HIS A N 1
ATOM 727 C CA . HIS A 1 97 ? -24.773 -12.907 23.141 1.00 85.94 97 HIS A CA 1
ATOM 728 C C . HIS A 1 97 ? -24.486 -13.443 24.556 1.00 85.94 97 HIS A C 1
ATOM 730 O O . HIS A 1 97 ? -23.766 -14.430 24.731 1.00 85.94 97 HIS A O 1
ATOM 736 N N . GLY A 1 98 ? -25.089 -12.846 25.588 1.00 88.19 98 GLY A N 1
ATOM 737 C CA . GLY A 1 98 ? -24.940 -13.242 26.983 1.00 88.19 98 GLY A CA 1
ATOM 738 C C . GLY A 1 98 ? -23.712 -12.651 27.684 1.00 88.19 98 GLY A C 1
ATOM 739 O O . GLY A 1 98 ? -23.412 -13.067 28.815 1.00 88.19 98 GLY A O 1
ATOM 740 N N . CYS A 1 99 ? -23.014 -11.702 27.058 1.00 91.69 99 CYS A N 1
ATOM 741 C CA . CYS A 1 99 ? -21.819 -11.058 27.592 1.00 91.69 99 CYS A CA 1
ATOM 742 C C . CYS A 1 99 ? -22.176 -9.940 28.563 1.00 91.69 99 CYS A C 1
ATOM 744 O O . CYS A 1 99 ? -23.095 -9.160 28.343 1.00 91.69 99 CYS A O 1
ATOM 746 N N . LYS A 1 100 ? -21.442 -9.878 29.677 1.00 91.25 100 LYS A N 1
ATOM 747 C CA . LYS A 1 100 ? -21.673 -8.911 30.753 1.00 91.25 100 LYS A CA 1
ATOM 748 C C . LYS A 1 100 ? -20.794 -7.681 30.582 1.00 91.25 100 LYS A C 1
ATOM 750 O O . LYS A 1 100 ? -19.635 -7.691 31.018 1.00 91.25 100 LYS A O 1
ATOM 755 N N . ALA A 1 101 ? -21.358 -6.622 30.012 1.00 83.69 101 ALA A N 1
ATOM 756 C CA . ALA A 1 101 ? -20.641 -5.373 29.776 1.00 83.69 101 ALA A CA 1
ATOM 757 C C . ALA A 1 101 ? -20.111 -4.750 31.082 1.00 83.69 101 ALA A C 1
ATOM 759 O O . ALA A 1 101 ? -19.002 -4.219 31.101 1.00 83.69 101 ALA A O 1
ATOM 760 N N . SER A 1 102 ? -20.825 -4.894 32.211 1.00 84.50 102 SER A N 1
ATOM 761 C CA . SER A 1 102 ? -20.375 -4.340 33.504 1.00 84.50 102 SER A CA 1
ATOM 762 C C . SER A 1 102 ? -19.124 -5.026 34.061 1.00 84.50 102 SER A C 1
ATOM 764 O O . SER A 1 102 ? -18.347 -4.417 34.794 1.00 84.50 102 SER A O 1
ATOM 766 N N . ALA A 1 103 ? -18.903 -6.290 33.693 1.00 85.38 103 ALA A N 1
ATOM 767 C CA . ALA A 1 103 ? -17.684 -7.025 34.011 1.00 85.38 103 ALA A CA 1
ATOM 768 C C . ALA A 1 103 ? -16.579 -6.797 32.962 1.00 85.38 103 ALA A C 1
ATOM 770 O O . ALA A 1 103 ? -15.454 -7.273 33.136 1.00 85.38 103 ALA A O 1
ATOM 771 N N . GLY A 1 104 ? -16.866 -6.038 31.901 1.00 86.75 104 GLY A N 1
ATOM 772 C CA . GLY A 1 104 ? -15.925 -5.739 30.833 1.00 86.75 104 GLY A CA 1
ATOM 773 C C . GLY A 1 104 ? -15.892 -6.760 29.701 1.00 86.75 104 GLY A C 1
ATOM 774 O O . GLY A 1 104 ? -14.961 -6.739 28.903 1.00 86.75 104 GLY A O 1
ATOM 775 N N . TYR A 1 105 ? -16.858 -7.677 29.654 1.00 88.88 105 TYR A N 1
ATOM 776 C CA . TYR A 1 105 ? -16.951 -8.656 28.579 1.00 88.88 105 TYR A CA 1
ATOM 777 C C . TYR A 1 105 ? -17.702 -8.076 27.386 1.00 88.88 105 TYR A C 1
ATOM 779 O O . TYR A 1 105 ? -18.773 -7.496 27.555 1.00 88.88 105 TYR A O 1
ATOM 787 N N . ARG A 1 106 ? -17.156 -8.302 26.193 1.00 88.19 106 ARG A N 1
ATOM 788 C CA . ARG A 1 106 ? -17.762 -7.999 24.896 1.00 88.19 106 ARG A CA 1
ATOM 789 C C . ARG A 1 106 ? -17.762 -9.255 24.030 1.00 88.19 106 ARG A C 1
ATOM 791 O O . ARG A 1 106 ? -16.894 -10.113 24.190 1.00 88.19 106 ARG A O 1
ATOM 798 N N . TRP A 1 107 ? -18.753 -9.386 23.157 1.00 89.19 107 TRP A N 1
ATOM 799 C CA . TRP A 1 107 ? -18.830 -10.509 22.227 1.00 89.19 107 TRP A CA 1
ATOM 800 C C . TRP A 1 107 ? -17.778 -10.381 21.125 1.00 89.19 107 TRP A C 1
ATOM 802 O O . TRP A 1 107 ? -17.675 -9.332 20.497 1.00 89.19 107 TRP A O 1
ATOM 812 N N . CYS A 1 108 ? -17.020 -11.450 20.883 1.00 87.50 108 CYS A N 1
ATOM 813 C CA . CYS A 1 108 ? -16.131 -11.565 19.733 1.00 87.50 108 CYS A CA 1
ATOM 814 C C . CYS A 1 108 ? -16.704 -12.573 18.729 1.00 87.50 108 CYS A C 1
ATOM 816 O O . CYS A 1 108 ? -16.917 -13.737 19.076 1.00 87.50 108 CYS A O 1
ATOM 818 N N . GLU A 1 109 ? -16.924 -12.152 17.481 1.00 81.88 109 GLU A N 1
ATOM 819 C CA . GLU A 1 109 ? -17.531 -13.012 16.454 1.00 81.88 109 GLU A CA 1
ATOM 820 C C . GLU A 1 109 ? -16.577 -14.122 15.985 1.00 81.88 109 GLU A C 1
ATOM 822 O O . GLU A 1 109 ? -17.012 -15.255 15.768 1.00 81.88 109 GLU A O 1
ATOM 827 N N . ALA A 1 110 ? -15.269 -13.839 15.910 1.00 77.81 110 ALA A N 1
ATOM 828 C CA . ALA A 1 110 ? -14.252 -14.823 15.527 1.00 77.81 110 ALA A CA 1
ATOM 829 C C . ALA A 1 110 ? -14.222 -16.030 16.474 1.00 77.81 110 ALA A C 1
ATOM 831 O O . ALA A 1 110 ? -14.255 -17.184 16.040 1.00 77.81 110 ALA A O 1
ATOM 832 N N . THR A 1 111 ? -14.199 -15.769 17.782 1.00 80.94 111 THR A N 1
ATOM 833 C CA . THR A 1 111 ? -14.081 -16.818 18.802 1.00 80.94 111 THR A CA 1
ATOM 834 C C . THR A 1 111 ? -15.433 -17.309 19.306 1.00 80.94 111 THR A C 1
ATOM 836 O O . T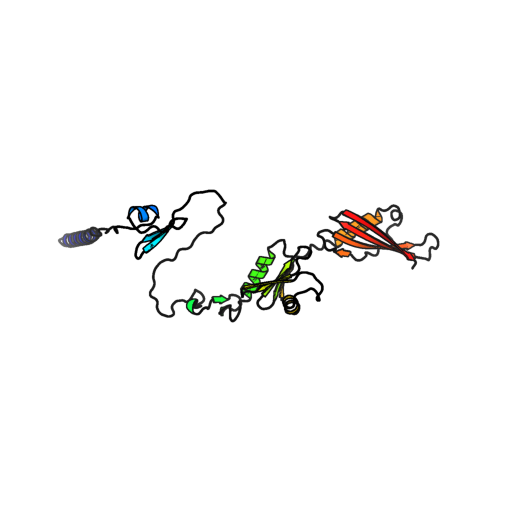HR A 1 111 ? -15.505 -18.371 19.927 1.00 80.94 111 THR A O 1
ATOM 839 N N . ARG A 1 112 ? -16.517 -16.576 19.010 1.00 85.50 112 ARG A N 1
ATOM 840 C CA . ARG A 1 112 ? -17.874 -16.796 19.536 1.00 85.50 112 ARG A CA 1
ATOM 841 C C . ARG A 1 112 ? -17.892 -16.897 21.058 1.00 85.50 112 ARG A C 1
ATOM 843 O O . ARG A 1 112 ? -18.560 -17.760 21.639 1.00 85.50 112 ARG A O 1
ATOM 850 N N . LEU A 1 113 ? -17.108 -16.040 21.703 1.00 87.44 113 LEU A N 1
ATOM 851 C CA . LEU A 1 113 ? -16.967 -15.980 23.147 1.00 87.44 113 LEU A CA 1
ATOM 852 C C . LEU A 1 113 ? -17.070 -14.538 23.629 1.00 87.44 113 LEU A C 1
ATOM 854 O O . LEU A 1 113 ? -16.691 -13.586 22.951 1.00 87.44 113 LEU A O 1
ATOM 858 N N . CYS A 1 114 ? -17.555 -14.399 24.856 1.00 91.06 114 CYS A N 1
ATOM 859 C CA . CYS A 1 114 ? -17.473 -13.154 25.594 1.00 91.06 114 CYS A CA 1
ATOM 860 C C . CYS A 1 114 ? -16.046 -12.993 26.110 1.00 91.06 114 CYS A C 1
ATOM 862 O O . CYS A 1 114 ? -15.634 -13.727 27.011 1.00 91.06 114 CYS A O 1
ATOM 864 N N . GLN A 1 115 ? -15.308 -12.037 25.561 1.00 91.94 115 GLN A N 1
ATOM 865 C CA . GLN A 1 115 ? -13.912 -11.776 25.896 1.00 91.94 115 GLN A CA 1
ATOM 866 C C . GLN A 1 115 ? -13.742 -10.358 26.433 1.00 91.94 115 GLN A C 1
ATOM 868 O O . GLN A 1 115 ? -14.564 -9.471 26.199 1.00 91.94 115 GLN A O 1
ATOM 873 N N . ARG A 1 116 ? -12.666 -10.136 27.185 1.00 88.88 116 ARG A N 1
ATOM 874 C CA . ARG A 1 116 ? -12.243 -8.794 27.586 1.00 88.88 116 ARG A CA 1
ATOM 875 C C . ARG A 1 116 ? -11.124 -8.401 26.637 1.00 88.88 116 ARG A C 1
ATOM 877 O O . ARG A 1 116 ? -10.035 -8.947 26.748 1.00 88.88 116 ARG A O 1
ATOM 884 N N . PHE A 1 117 ? -11.374 -7.476 25.714 1.00 83.00 117 PHE A N 1
ATOM 885 C CA . PHE A 1 117 ? -10.429 -7.222 24.608 1.00 83.00 117 PHE A CA 1
ATOM 886 C C . PHE A 1 117 ? -9.074 -6.640 25.038 1.00 83.00 117 PHE A C 1
ATOM 888 O O . PHE A 1 117 ? -8.163 -6.557 24.228 1.00 83.00 117 PHE A O 1
ATOM 895 N N . TRP A 1 118 ? -8.932 -6.236 26.302 1.00 79.38 118 TRP A N 1
ATOM 896 C CA . TRP A 1 118 ? -7.646 -5.849 26.894 1.00 79.38 118 TRP A CA 1
ATOM 897 C C . TRP A 1 118 ? -6.868 -7.018 27.519 1.00 79.38 118 TRP A C 1
ATOM 899 O O . TRP A 1 118 ? -5.730 -6.827 27.930 1.00 79.38 118 TRP A O 1
ATOM 909 N N . GLU A 1 119 ? -7.486 -8.190 27.676 1.00 83.19 119 GLU A N 1
ATOM 910 C CA . GLU A 1 119 ? -6.822 -9.436 28.087 1.00 83.19 119 GLU A CA 1
ATOM 911 C C . GLU A 1 119 ? -6.594 -10.345 26.876 1.00 83.19 119 GLU A C 1
ATOM 913 O O . GLU A 1 119 ? -5.525 -10.931 26.744 1.00 83.19 119 GLU A O 1
ATOM 918 N N . GLU A 1 120 ? -7.595 -10.448 26.000 1.00 80.00 120 GLU A N 1
ATOM 919 C CA . GLU A 1 120 ? -7.559 -11.248 24.778 1.00 80.00 120 GLU A CA 1
ATOM 920 C C . GLU A 1 120 ? -8.252 -10.452 23.660 1.00 80.00 120 GLU A C 1
ATOM 922 O O . GLU A 1 120 ? -9.479 -10.293 23.708 1.00 80.00 120 GLU A O 1
ATOM 927 N N . PRO A 1 121 ? -7.495 -9.872 22.711 1.00 77.94 121 PRO A N 1
ATOM 928 C CA . PRO A 1 121 ? -8.070 -9.083 21.633 1.00 77.94 121 PRO A CA 1
ATOM 929 C C . PRO A 1 121 ? -8.898 -9.957 20.692 1.00 77.94 121 PRO A C 1
ATOM 931 O O . PRO A 1 121 ? -8.561 -11.105 20.412 1.00 77.94 121 PRO A O 1
ATOM 934 N N . CYS A 1 122 ? -9.982 -9.387 20.172 1.00 79.00 122 CYS A N 1
ATOM 935 C CA . CYS A 1 122 ? -10.795 -10.063 19.177 1.00 79.00 122 CYS A CA 1
ATOM 936 C C . CYS A 1 122 ? -10.110 -9.969 17.809 1.00 79.00 122 CYS A C 1
ATOM 938 O O . CYS A 1 122 ? -10.054 -8.889 17.220 1.00 79.00 122 CYS A O 1
ATOM 940 N N . GLU A 1 123 ? -9.611 -11.094 17.290 1.00 72.12 123 GLU A N 1
ATOM 941 C CA . GLU A 1 123 ? -8.918 -11.147 15.992 1.00 72.12 123 GLU A CA 1
ATOM 942 C C . GLU A 1 123 ? -9.757 -10.538 14.858 1.00 72.12 123 GLU A C 1
ATOM 944 O O . GLU A 1 123 ? -9.220 -9.820 14.019 1.00 72.12 123 GLU A O 1
ATOM 949 N N . SER A 1 124 ? -11.087 -10.707 14.874 1.00 74.00 124 SER A N 1
ATOM 950 C CA . SER A 1 124 ? -11.949 -10.111 13.843 1.00 74.00 124 SER A CA 1
ATOM 951 C C . SER A 1 124 ? -12.005 -8.585 13.874 1.00 74.00 124 SER A C 1
ATOM 953 O O . SER A 1 124 ? -12.273 -7.996 12.835 1.00 74.00 124 SER A O 1
ATOM 955 N N . GLU A 1 125 ? -11.774 -7.933 15.018 1.00 79.62 125 GLU A N 1
ATOM 956 C CA . GLU A 1 125 ? -11.705 -6.464 15.054 1.00 79.62 125 GLU A CA 1
ATOM 957 C C . GLU A 1 125 ? -10.385 -5.954 14.474 1.00 79.62 125 GLU A C 1
ATOM 959 O O . GLU A 1 125 ? -10.369 -4.932 13.807 1.00 79.62 125 GLU A O 1
ATOM 964 N N . LEU A 1 126 ? -9.269 -6.650 14.709 1.00 84.62 126 LEU A N 1
ATOM 965 C CA . LEU A 1 126 ? -7.990 -6.304 14.076 1.00 84.62 126 LEU A CA 1
ATOM 966 C C . LEU A 1 126 ? -8.043 -6.531 12.564 1.00 84.62 126 LEU A C 1
ATOM 968 O O . LEU A 1 126 ? -7.494 -5.736 11.806 1.00 84.62 126 LEU A O 1
ATOM 972 N N . GLN A 1 127 ? -8.734 -7.591 12.140 1.00 86.31 127 GLN A N 1
ATOM 973 C CA . GLN A 1 127 ? -9.002 -7.866 10.735 1.00 86.31 127 GLN A CA 1
ATOM 974 C C . GLN A 1 127 ? -9.815 -6.733 10.094 1.00 86.31 127 GLN A C 1
ATOM 976 O O . GLN A 1 127 ? -9.417 -6.226 9.054 1.00 86.31 127 GLN A O 1
ATOM 981 N N . GLN A 1 128 ? -10.913 -6.311 10.732 1.00 86.69 128 GLN A N 1
ATOM 982 C CA . GLN A 1 128 ? -11.770 -5.230 10.231 1.00 86.69 128 GLN A CA 1
ATOM 983 C C . GLN A 1 128 ? -11.036 -3.893 10.173 1.00 86.69 128 GLN A C 1
ATOM 985 O O . GLN A 1 128 ? -11.090 -3.235 9.143 1.00 86.69 128 GLN A O 1
ATOM 990 N N . ASP A 1 129 ? -10.295 -3.523 11.221 1.00 89.44 129 ASP A N 1
ATOM 991 C CA . ASP A 1 129 ? -9.462 -2.316 11.197 1.00 89.44 129 ASP A CA 1
ATOM 992 C C . ASP A 1 129 ? -8.462 -2.367 10.030 1.00 89.44 129 ASP A C 1
ATOM 994 O O . ASP A 1 129 ? -8.287 -1.393 9.303 1.00 89.44 129 ASP A O 1
ATOM 998 N N . ALA A 1 130 ? -7.794 -3.509 9.833 1.00 90.56 130 ALA A N 1
ATOM 999 C CA . ALA A 1 130 ? -6.862 -3.688 8.726 1.00 90.56 130 ALA A CA 1
ATOM 1000 C C . ALA A 1 130 ? -7.557 -3.567 7.361 1.00 90.56 130 ALA A C 1
ATOM 1002 O O . ALA A 1 130 ? -7.006 -2.925 6.471 1.00 90.56 130 ALA A O 1
ATOM 1003 N N . GLU A 1 131 ? -8.754 -4.135 7.202 1.00 90.25 131 GLU A N 1
ATOM 1004 C CA . GLU A 1 131 ? -9.583 -3.994 5.998 1.00 90.25 131 GLU A CA 1
ATOM 1005 C C . GLU A 1 131 ? -10.014 -2.540 5.763 1.00 90.25 131 GLU A C 1
ATOM 1007 O O . GLU A 1 131 ? -9.953 -2.069 4.631 1.00 90.25 131 GLU A O 1
ATOM 1012 N N . GLU A 1 132 ? -10.366 -1.802 6.813 1.00 91.19 132 GLU A N 1
ATOM 1013 C CA . GLU A 1 132 ? -10.715 -0.382 6.734 1.00 91.19 132 GLU A CA 1
ATOM 1014 C C . GLU A 1 132 ? -9.516 0.460 6.278 1.00 91.19 132 GLU A C 1
ATOM 1016 O O . GLU A 1 132 ? -9.627 1.254 5.342 1.00 91.19 132 GLU A O 1
ATOM 1021 N N . PHE A 1 133 ? -8.323 0.231 6.842 1.00 92.25 133 PHE A N 1
ATOM 1022 C CA . PHE A 1 133 ? -7.099 0.877 6.352 1.00 92.25 133 PHE A CA 1
ATOM 1023 C C . PHE A 1 133 ? -6.807 0.522 4.893 1.00 92.25 133 PHE A C 1
ATOM 1025 O O . PHE A 1 133 ? -6.262 1.335 4.146 1.00 92.25 133 PHE A O 1
ATOM 1032 N N . CYS A 1 134 ? -7.182 -0.680 4.462 1.00 89.75 134 CYS A N 1
ATOM 1033 C CA . CYS A 1 134 ? -7.087 -1.076 3.069 1.00 89.75 134 CYS A CA 1
ATOM 1034 C C . CYS A 1 134 ? -8.070 -0.347 2.159 1.00 89.75 134 CYS A C 1
ATOM 1036 O O . CYS A 1 134 ? -7.929 -0.475 0.952 1.00 89.75 134 CYS A O 1
ATOM 1038 N N . GLU A 1 135 ? -9.042 0.422 2.630 1.00 89.62 135 GLU A N 1
ATOM 1039 C CA . GLU A 1 135 ? -9.876 1.221 1.729 1.00 89.62 135 GLU A CA 1
ATOM 1040 C C . GLU A 1 135 ? -9.157 2.505 1.286 1.00 89.62 135 GLU A C 1
ATOM 1042 O O . GLU A 1 135 ? -9.349 2.950 0.155 1.00 89.62 135 GLU A O 1
ATOM 1047 N N . ASP A 1 136 ? -8.210 3.008 2.083 1.00 89.31 136 ASP A N 1
ATOM 1048 C CA . ASP A 1 136 ? -7.473 4.249 1.823 1.00 89.31 136 ASP A CA 1
ATOM 1049 C C . ASP A 1 136 ? -6.527 4.150 0.601 1.00 89.31 136 ASP A C 1
ATOM 1051 O O . ASP A 1 136 ? -5.808 3.162 0.394 1.00 89.31 136 ASP A O 1
ATOM 1055 N N . ASP A 1 137 ? -6.529 5.179 -0.249 1.00 84.62 137 ASP A N 1
ATOM 1056 C CA . ASP A 1 137 ? -5.702 5.273 -1.457 1.00 84.62 137 ASP A CA 1
ATOM 1057 C C . ASP A 1 137 ? -4.204 5.477 -1.166 1.00 84.62 137 ASP A C 1
ATOM 1059 O O . ASP A 1 137 ? -3.358 5.148 -2.002 1.00 84.62 137 ASP A O 1
ATOM 1063 N N . ASP A 1 138 ? -3.839 5.970 0.011 1.00 87.81 138 ASP A N 1
ATOM 1064 C CA . ASP A 1 138 ? -2.448 6.139 0.433 1.00 87.81 138 ASP A CA 1
ATOM 1065 C C . ASP A 1 138 ? -1.866 4.865 1.063 1.00 87.81 138 ASP A C 1
ATOM 1067 O O . ASP A 1 138 ? -0.683 4.831 1.429 1.00 87.81 138 ASP A O 1
ATOM 1071 N N . VAL A 1 139 ? -2.656 3.790 1.138 1.00 90.12 139 VAL A N 1
ATOM 1072 C CA . VAL A 1 139 ? -2.259 2.484 1.670 1.00 90.12 139 VAL A CA 1
ATOM 1073 C C . VAL A 1 139 ? -1.969 1.502 0.535 1.00 90.12 139 VAL A C 1
ATOM 1075 O O . VAL A 1 139 ? -2.733 1.343 -0.416 1.00 90.12 139 VAL A O 1
ATOM 1078 N N . SER A 1 140 ? -0.818 0.836 0.624 1.00 88.38 140 SER A N 1
ATOM 1079 C CA . SER A 1 140 ? -0.380 -0.203 -0.310 1.00 88.38 140 SER A CA 1
ATOM 1080 C C . SER A 1 140 ? -0.718 -1.606 0.180 1.00 88.38 140 SER A C 1
ATOM 1082 O O . SER A 1 140 ? -1.005 -2.472 -0.635 1.00 88.38 140 SER A O 1
ATOM 1084 N N . ALA A 1 141 ? -0.650 -1.859 1.483 1.00 90.56 141 ALA A N 1
ATOM 1085 C CA . ALA A 1 141 ? -0.948 -3.162 2.066 1.00 90.56 141 ALA A CA 1
ATOM 1086 C C . ALA A 1 141 ? -1.253 -3.004 3.556 1.00 90.56 141 ALA A C 1
ATOM 1088 O O . ALA A 1 141 ? -0.701 -2.104 4.195 1.00 90.56 141 ALA A O 1
ATOM 1089 N N . ALA A 1 142 ? -2.071 -3.892 4.112 1.00 93.88 142 ALA A N 1
ATOM 1090 C CA . ALA A 1 142 ? -2.276 -3.984 5.551 1.00 93.88 142 ALA A CA 1
ATOM 1091 C C . ALA A 1 142 ? -2.157 -5.430 6.035 1.00 93.88 142 ALA A C 1
ATOM 1093 O O . ALA A 1 142 ? -2.538 -6.383 5.348 1.00 93.88 142 ALA A O 1
ATOM 1094 N N . TYR A 1 143 ? -1.615 -5.573 7.239 1.00 92.25 143 TYR A N 1
ATOM 1095 C CA . TYR A 1 143 ? -1.322 -6.848 7.875 1.00 92.25 143 TYR A CA 1
ATOM 1096 C C . TYR A 1 143 ? -1.741 -6.806 9.343 1.00 92.25 143 TYR A C 1
ATOM 1098 O O . TYR A 1 143 ? -1.632 -5.765 9.994 1.00 92.25 143 TYR A O 1
ATOM 1106 N N . VAL A 1 144 ? -2.137 -7.951 9.886 1.00 92.06 144 VAL A N 1
ATOM 1107 C CA . VAL A 1 144 ? -2.351 -8.131 11.325 1.00 92.06 144 VAL A CA 1
ATOM 1108 C C . VAL A 1 144 ? -1.088 -8.741 11.920 1.00 92.06 144 VAL A C 1
ATOM 1110 O O . VAL A 1 144 ? -0.662 -9.818 11.515 1.00 92.06 144 VAL A O 1
ATOM 1113 N N . CYS A 1 145 ? -0.470 -8.039 12.867 1.00 88.69 145 CYS A N 1
ATOM 1114 C CA . CYS A 1 145 ? 0.758 -8.437 13.551 1.00 88.69 145 CYS A CA 1
ATOM 1115 C C . CYS A 1 145 ? 0.480 -8.522 15.061 1.00 88.69 145 CYS A C 1
ATOM 1117 O O . CYS A 1 145 ? 0.604 -7.523 15.782 1.00 88.69 145 CYS A O 1
ATOM 1119 N N . GLY A 1 146 ? 0.069 -9.697 15.548 1.00 85.25 146 GLY A N 1
ATOM 1120 C CA . GLY A 1 146 ? -0.291 -9.903 16.956 1.00 85.25 146 GLY A CA 1
ATOM 1121 C C . GLY A 1 146 ? -1.401 -8.952 17.422 1.00 85.25 146 GLY A C 1
ATOM 1122 O O . GLY A 1 146 ? -2.525 -9.033 16.946 1.00 85.25 146 GLY A O 1
ATOM 1123 N N . GLU A 1 147 ? -1.086 -8.029 18.337 1.00 84.19 147 GLU A N 1
ATOM 1124 C CA . GLU A 1 147 ? -2.030 -7.029 18.882 1.00 84.19 147 GLU A CA 1
ATOM 1125 C C . GLU A 1 147 ? -2.029 -5.684 18.122 1.00 84.19 147 GLU A C 1
ATOM 1127 O O . GLU A 1 147 ? -2.522 -4.664 18.622 1.00 84.19 147 GLU A O 1
ATOM 1132 N N . SER A 1 148 ? -1.416 -5.646 16.938 1.00 88.81 148 SER A N 1
ATOM 1133 C CA . SER A 1 148 ? -1.262 -4.430 16.141 1.00 88.81 148 SER A CA 1
ATOM 1134 C C . SER A 1 148 ? -1.612 -4.649 14.676 1.00 88.81 148 SER A C 1
ATOM 1136 O O . SER A 1 148 ? -1.458 -5.745 14.142 1.00 88.81 148 SER A O 1
ATOM 1138 N N . VAL A 1 149 ? -2.049 -3.581 14.017 1.00 92.19 149 VAL A N 1
ATOM 1139 C CA . VAL A 1 149 ? -2.254 -3.544 12.570 1.00 92.19 149 VAL A CA 1
ATOM 1140 C C . VAL A 1 149 ? -1.091 -2.799 11.935 1.00 92.19 149 VAL A C 1
ATOM 1142 O O . VAL A 1 149 ? -0.816 -1.651 12.281 1.00 92.19 149 VAL A O 1
ATOM 1145 N N . LYS A 1 150 ? -0.396 -3.450 11.007 1.00 93.62 150 LYS A N 1
ATOM 1146 C CA . LYS A 1 150 ? 0.670 -2.854 10.206 1.00 93.62 150 LYS A CA 1
ATOM 1147 C C . LYS A 1 150 ? 0.093 -2.379 8.884 1.00 93.62 150 LYS A C 1
ATOM 1149 O O . LYS A 1 150 ? -0.353 -3.189 8.081 1.00 93.62 150 LYS A O 1
ATOM 1154 N N . VAL A 1 151 ? 0.199 -1.088 8.625 1.00 93.75 151 VAL A N 1
ATOM 1155 C CA . VAL A 1 151 ? -0.250 -0.435 7.398 1.00 93.75 151 VAL A CA 1
ATOM 1156 C C . VAL A 1 151 ? 0.975 0.050 6.633 1.00 93.75 151 VAL A C 1
ATOM 1158 O O . VAL A 1 151 ? 1.792 0.801 7.159 1.00 93.75 151 VAL A O 1
ATOM 1161 N N . VAL A 1 152 ? 1.140 -0.392 5.393 1.00 91.44 152 VAL A N 1
ATOM 1162 C CA . VAL A 1 152 ? 2.239 0.026 4.516 1.00 91.44 152 VAL A CA 1
ATOM 1163 C C . VAL A 1 152 ? 1.746 1.149 3.621 1.00 91.44 152 VAL A C 1
ATOM 1165 O O . VAL A 1 152 ? 0.783 0.974 2.878 1.00 91.44 152 VAL A O 1
ATOM 1168 N N . SER A 1 153 ? 2.418 2.296 3.665 1.00 88.19 153 SER A N 1
ATOM 1169 C CA . SER A 1 153 ? 2.056 3.451 2.848 1.00 88.19 153 SER A CA 1
ATOM 1170 C C . SER A 1 153 ? 2.526 3.293 1.401 1.00 88.19 153 SER A C 1
ATOM 1172 O O . SER A 1 153 ? 3.634 2.828 1.127 1.00 88.19 153 SER A O 1
ATOM 1174 N N . ARG A 1 154 ? 1.691 3.751 0.469 1.00 84.75 154 ARG A N 1
ATOM 1175 C CA . ARG A 1 154 ? 2.005 3.929 -0.952 1.00 84.75 154 ARG A CA 1
ATOM 1176 C C . ARG A 1 154 ? 2.850 5.183 -1.209 1.00 84.75 154 ARG A C 1
ATOM 1178 O O . ARG A 1 154 ? 3.495 5.288 -2.254 1.00 84.75 154 ARG A O 1
ATOM 1185 N N . LEU A 1 155 ? 2.868 6.141 -0.278 1.00 80.38 155 LEU A N 1
ATOM 1186 C CA . LEU A 1 155 ? 3.595 7.395 -0.451 1.00 80.38 155 LEU A CA 1
ATOM 1187 C C . LEU A 1 155 ? 5.116 7.162 -0.416 1.00 80.38 155 LEU A C 1
ATOM 1189 O O . LEU A 1 155 ? 5.620 6.425 0.440 1.00 80.38 155 LEU A O 1
ATOM 1193 N N . PRO A 1 156 ? 5.892 7.821 -1.297 1.00 74.75 156 PRO A N 1
ATOM 1194 C CA . PRO A 1 156 ? 7.346 7.718 -1.288 1.00 74.75 156 PRO A CA 1
ATOM 1195 C C . PRO A 1 156 ? 7.932 8.095 0.080 1.00 74.75 156 PRO A C 1
ATOM 1197 O O . PRO A 1 156 ? 7.816 9.232 0.530 1.00 74.75 156 PRO A O 1
ATOM 1200 N N . GLY A 1 157 ? 8.587 7.134 0.736 1.00 76.12 157 GLY A N 1
ATOM 1201 C CA . GLY A 1 157 ? 9.182 7.323 2.064 1.00 76.12 157 GLY A CA 1
ATOM 1202 C C . GLY A 1 157 ? 8.212 7.179 3.243 1.00 76.12 157 GLY A C 1
ATOM 1203 O O . GLY A 1 157 ? 8.665 7.283 4.380 1.00 76.12 157 GLY A O 1
ATOM 1204 N N . GLY A 1 158 ? 6.926 6.894 2.996 1.00 77.69 158 GLY A N 1
ATOM 1205 C CA . GLY A 1 158 ? 5.905 6.712 4.035 1.00 77.69 158 GLY A CA 1
ATOM 1206 C C . GLY A 1 158 ? 6.141 5.489 4.928 1.00 77.69 158 GLY A C 1
ATOM 1207 O O . GLY A 1 158 ? 5.820 5.526 6.110 1.00 77.69 158 GLY A O 1
ATOM 1208 N N . GLY A 1 159 ? 6.789 4.445 4.402 1.00 87.06 159 GLY A N 1
ATOM 1209 C CA . GLY A 1 159 ? 7.166 3.265 5.183 1.00 87.06 159 GLY A CA 1
ATOM 1210 C C . GLY A 1 159 ? 5.967 2.495 5.723 1.00 87.06 159 GLY A C 1
ATOM 1211 O O . GLY A 1 159 ? 4.963 2.356 5.027 1.00 87.06 159 GLY A O 1
ATOM 1212 N N . ALA A 1 160 ? 6.102 1.953 6.929 1.00 90.19 160 ALA A N 1
ATOM 1213 C CA . ALA A 1 160 ? 5.049 1.205 7.602 1.00 90.19 160 ALA A CA 1
ATOM 1214 C C . ALA A 1 160 ? 4.641 1.901 8.901 1.00 90.19 160 ALA A C 1
ATOM 1216 O O . ALA A 1 160 ? 5.496 2.354 9.659 1.00 90.19 160 ALA A O 1
ATOM 1217 N N . THR A 1 161 ? 3.349 1.930 9.183 1.00 92.00 161 THR A N 1
ATOM 1218 C CA . THR A 1 161 ? 2.790 2.414 10.442 1.00 92.00 161 THR A CA 1
ATOM 1219 C C . THR A 1 161 ? 2.150 1.250 11.179 1.00 92.00 161 THR A C 1
ATOM 1221 O O . THR A 1 161 ? 1.395 0.485 10.589 1.00 92.00 161 THR A O 1
ATOM 1224 N N . TYR A 1 162 ? 2.452 1.107 12.465 1.00 91.25 162 TYR A N 1
ATOM 1225 C CA . TYR A 1 162 ? 1.851 0.105 13.337 1.00 91.25 162 TYR A CA 1
ATOM 1226 C C . TYR A 1 162 ? 0.855 0.786 14.271 1.00 91.25 162 TYR A C 1
ATOM 1228 O O . TYR A 1 162 ? 1.231 1.662 15.054 1.00 91.25 162 TYR A O 1
ATOM 1236 N N . HIS A 1 163 ? -0.401 0.367 14.196 1.00 90.56 163 HIS A N 1
ATOM 1237 C CA . HIS A 1 163 ? -1.492 0.832 15.042 1.00 90.56 163 HIS A CA 1
ATOM 1238 C C . HIS A 1 163 ? -1.764 -0.221 16.118 1.00 90.56 163 HIS A C 1
ATOM 1240 O O . HIS A 1 163 ? -2.163 -1.342 15.809 1.00 90.56 163 HIS A O 1
ATOM 1246 N N . SER A 1 164 ? -1.522 0.116 17.386 1.00 87.19 164 SER A N 1
ATOM 1247 C CA . SER A 1 164 ? -1.832 -0.759 18.523 1.00 87.19 164 SER A CA 1
ATOM 1248 C C . SER A 1 164 ? -3.214 -0.446 19.096 1.00 87.19 164 SER A C 1
ATOM 1250 O O . SER A 1 164 ? -3.549 0.721 19.324 1.00 87.19 164 SER A O 1
ATOM 1252 N N . LYS A 1 165 ? -3.987 -1.487 19.434 1.00 74.94 165 LYS A N 1
ATOM 1253 C CA . LYS A 1 165 ? -5.305 -1.349 20.088 1.00 74.94 165 LYS A CA 1
ATOM 1254 C C . LYS A 1 165 ? -5.231 -0.723 21.487 1.00 74.94 165 LYS A C 1
ATOM 1256 O O . LYS A 1 165 ? -6.225 -0.187 21.967 1.00 74.94 165 LYS A O 1
ATOM 1261 N N . GLN A 1 166 ? -4.067 -0.750 22.142 1.00 70.94 166 GLN A N 1
ATOM 1262 C CA . GLN A 1 166 ? -3.881 -0.159 23.476 1.00 70.94 166 GLN A CA 1
ATOM 1263 C C . GLN A 1 166 ? -3.643 1.363 23.442 1.00 70.94 166 GLN A C 1
ATOM 1265 O O . GLN A 1 166 ? -3.452 1.979 24.490 1.00 70.94 166 GLN A O 1
ATOM 1270 N N . GLY A 1 167 ? -3.696 1.982 22.257 1.00 64.38 167 GLY A N 1
ATOM 1271 C CA . GLY A 1 167 ? -3.472 3.412 22.082 1.00 64.38 167 GLY A CA 1
ATOM 1272 C C . GLY A 1 167 ? -1.989 3.711 21.906 1.00 64.38 167 GLY A C 1
ATOM 1273 O O . GLY A 1 167 ? -1.296 4.110 22.837 1.00 64.38 167 GLY A O 1
ATOM 1274 N N . GLY A 1 168 ? -1.503 3.516 20.686 1.00 79.62 168 GLY A N 1
ATOM 1275 C CA . GLY A 1 168 ? -0.139 3.844 20.296 1.00 79.62 168 GLY A CA 1
ATOM 1276 C C . GLY A 1 168 ? 0.032 3.677 18.793 1.00 79.62 168 GLY A C 1
ATOM 1277 O O . GLY A 1 168 ? -0.439 2.695 18.223 1.00 79.62 168 GLY A O 1
ATOM 1278 N N . GLU A 1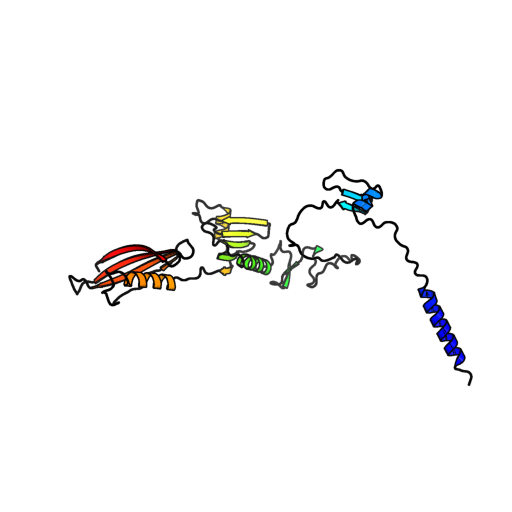 169 ? 0.687 4.645 18.159 1.00 88.56 169 GLU A N 1
ATOM 1279 C CA . GLU A 1 169 ? 1.014 4.615 16.735 1.00 88.56 169 GLU A CA 1
ATOM 1280 C C . GLU A 1 169 ? 2.5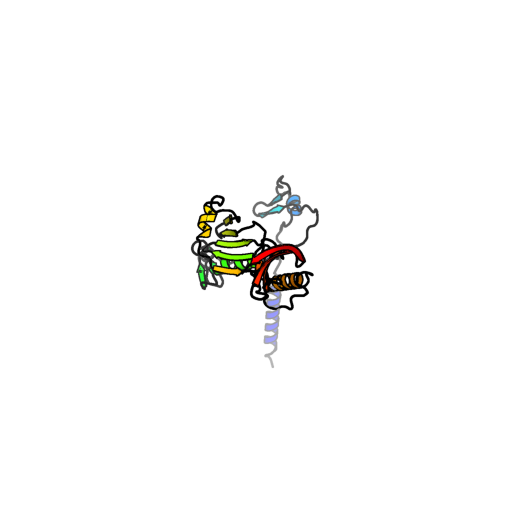33 4.701 16.586 1.00 88.56 169 GLU A C 1
ATOM 1282 O O . GLU A 1 169 ? 3.159 5.655 17.058 1.00 88.56 169 GLU A O 1
ATOM 1287 N N . ILE A 1 170 ? 3.130 3.707 15.932 1.00 89.12 170 ILE A N 1
ATOM 1288 C CA . ILE A 1 170 ? 4.566 3.673 15.651 1.00 89.12 170 ILE A CA 1
ATOM 1289 C C . ILE A 1 170 ? 4.753 3.835 14.146 1.00 89.12 170 ILE A C 1
ATOM 1291 O O . ILE A 1 170 ? 4.343 2.977 13.369 1.00 89.12 170 ILE A O 1
ATOM 1295 N N . ARG A 1 171 ? 5.395 4.927 13.728 1.00 91.06 171 ARG A N 1
ATOM 1296 C CA . ARG A 1 171 ? 5.703 5.198 12.316 1.00 91.06 171 ARG A CA 1
ATOM 1297 C C . ARG A 1 171 ? 7.137 4.803 12.003 1.00 91.06 171 ARG A C 1
ATOM 1299 O O . ARG A 1 171 ? 8.076 5.385 12.543 1.00 91.06 171 ARG A O 1
ATOM 1306 N N . CYS A 1 172 ? 7.289 3.852 11.095 1.00 89.56 172 CYS A N 1
ATOM 1307 C CA . CYS A 1 172 ? 8.558 3.280 10.675 1.00 89.56 172 CYS A CA 1
ATOM 1308 C C . CYS A 1 172 ? 8.866 3.685 9.228 1.00 89.56 172 CYS A C 1
ATOM 1310 O O . CYS A 1 172 ? 8.422 3.013 8.293 1.00 89.56 172 CYS A O 1
ATOM 1312 N N . PRO A 1 173 ? 9.613 4.784 9.014 1.00 86.38 173 PRO A N 1
ATOM 1313 C CA . PRO A 1 173 ? 9.975 5.233 7.675 1.00 86.38 173 PRO A CA 1
ATOM 1314 C C . PRO A 1 173 ? 10.940 4.254 6.994 1.00 86.38 173 PRO A C 1
ATOM 1316 O O . PRO A 1 173 ? 11.662 3.503 7.650 1.00 86.38 173 PRO A O 1
ATOM 1319 N N . VAL A 1 174 ? 11.005 4.301 5.659 1.00 84.62 174 VAL A N 1
ATOM 1320 C CA . VAL A 1 174 ? 11.944 3.479 4.870 1.00 84.62 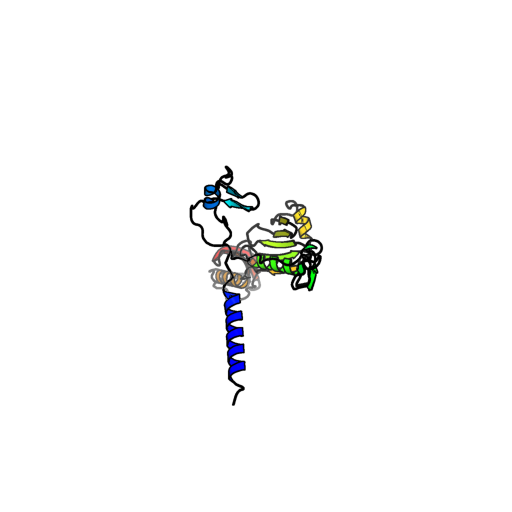174 VAL A CA 1
ATOM 1321 C C . VAL A 1 174 ? 13.354 4.067 4.952 1.00 84.62 174 VAL A C 1
ATOM 1323 O O . VAL A 1 174 ? 13.798 4.796 4.061 1.00 84.62 174 VAL A O 1
ATOM 1326 N N . VAL A 1 175 ? 14.063 3.768 6.036 1.00 83.00 175 VAL A N 1
ATOM 1327 C CA . VAL A 1 175 ? 15.454 4.179 6.264 1.00 83.00 175 VAL A CA 1
ATOM 1328 C C . VAL A 1 175 ? 16.326 2.970 6.595 1.00 83.00 175 VAL A C 1
ATOM 1330 O O . VAL A 1 175 ? 15.835 1.858 6.777 1.00 83.00 175 VAL A O 1
ATOM 1333 N N . ALA A 1 176 ? 17.644 3.163 6.601 1.00 75.69 176 ALA A N 1
ATOM 1334 C CA . ALA A 1 176 ? 18.564 2.097 6.969 1.00 75.69 176 ALA A CA 1
ATOM 1335 C C . ALA A 1 176 ? 18.371 1.689 8.453 1.00 75.69 176 ALA A C 1
ATOM 1337 O O . ALA A 1 176 ? 17.942 2.519 9.263 1.00 75.69 176 ALA A O 1
ATOM 1338 N N . PRO A 1 177 ? 18.662 0.428 8.832 1.00 75.06 177 PRO A N 1
ATOM 1339 C CA . PRO A 1 177 ? 18.407 -0.075 10.187 1.00 75.06 177 PRO A CA 1
ATOM 1340 C C . PRO A 1 177 ? 19.126 0.706 11.296 1.00 75.06 177 PRO A C 1
ATOM 1342 O O . PRO A 1 177 ? 18.623 0.799 12.406 1.00 75.06 177 PRO A O 1
ATOM 1345 N N . ASP A 1 178 ? 20.277 1.307 10.992 1.00 79.62 178 ASP A N 1
ATOM 1346 C CA . ASP A 1 178 ? 21.054 2.165 11.896 1.00 79.62 178 ASP A CA 1
ATOM 1347 C C . ASP A 1 178 ? 20.411 3.539 12.151 1.00 79.62 178 ASP A C 1
ATOM 1349 O O . ASP A 1 178 ? 20.782 4.231 13.097 1.00 79.62 178 ASP A O 1
ATOM 1353 N N . MET A 1 179 ? 19.439 3.921 11.322 1.00 74.81 179 MET A N 1
ATOM 1354 C CA . MET A 1 179 ? 18.695 5.181 11.389 1.00 74.81 179 MET A CA 1
ATOM 1355 C C . MET A 1 179 ? 17.219 4.976 11.769 1.00 74.81 179 MET A C 1
ATOM 1357 O O . MET A 1 179 ? 16.432 5.921 11.718 1.00 74.81 179 MET A O 1
ATOM 1361 N N . THR A 1 180 ? 16.840 3.747 12.128 1.00 81.38 180 THR A N 1
ATOM 1362 C CA . THR A 1 180 ? 15.480 3.358 12.527 1.00 81.38 180 THR A CA 1
ATOM 1363 C C . THR A 1 180 ? 15.370 3.330 14.056 1.00 81.38 180 THR A C 1
ATOM 1365 O O . THR A 1 180 ? 16.355 3.055 14.740 1.00 81.38 180 THR A O 1
ATOM 1368 N N . SER A 1 181 ? 14.198 3.639 14.622 1.00 84.50 181 SER A N 1
ATOM 1369 C CA . SER A 1 181 ? 13.994 3.565 16.078 1.00 84.50 181 SER A CA 1
ATOM 1370 C C . SER A 1 181 ? 14.036 2.118 16.582 1.00 84.50 181 SER A C 1
ATOM 1372 O O . SER A 1 181 ? 13.661 1.194 15.859 1.00 84.50 181 SER A O 1
ATOM 1374 N N . GLU A 1 182 ? 14.448 1.917 17.839 1.00 82.94 182 GLU A N 1
ATOM 1375 C CA . GLU A 1 182 ? 14.444 0.590 18.481 1.00 82.94 182 GLU A CA 1
ATOM 1376 C C . GLU A 1 182 ? 13.045 -0.046 18.459 1.00 82.94 182 GLU A C 1
ATOM 1378 O O . GLU A 1 182 ? 12.919 -1.234 18.167 1.00 82.94 182 GLU A O 1
ATOM 1383 N N . ASP A 1 183 ? 11.998 0.762 18.653 1.00 85.06 183 ASP A N 1
ATOM 1384 C CA . ASP A 1 183 ? 10.601 0.321 18.576 1.00 85.06 183 ASP A CA 1
ATOM 1385 C C . ASP A 1 183 ? 10.253 -0.240 17.190 1.00 85.06 183 ASP A C 1
ATOM 1387 O O . ASP A 1 183 ? 9.619 -1.283 17.071 1.00 85.06 183 ASP A O 1
ATOM 1391 N N . CYS A 1 184 ? 10.714 0.410 16.119 1.00 85.62 184 CYS A N 1
ATOM 1392 C CA . CYS A 1 184 ? 10.489 -0.069 14.759 1.00 85.62 184 CYS A CA 1
ATOM 1393 C C . CYS A 1 184 ? 11.280 -1.339 14.447 1.00 85.62 184 CYS A C 1
ATOM 1395 O O . CYS A 1 184 ? 10.776 -2.205 13.738 1.00 85.62 184 CYS A O 1
ATOM 1397 N N . ILE A 1 185 ? 12.494 -1.475 14.988 1.00 82.25 185 ILE A N 1
ATOM 1398 C CA . ILE A 1 185 ? 13.295 -2.696 14.839 1.00 82.25 185 ILE A CA 1
ATOM 1399 C C . ILE A 1 185 ? 12.591 -3.873 15.521 1.00 82.25 185 ILE A C 1
ATOM 1401 O O . ILE A 1 185 ? 12.487 -4.938 14.922 1.00 82.25 185 ILE A O 1
ATOM 1405 N N . ALA A 1 186 ? 12.040 -3.672 16.721 1.00 80.44 186 ALA A N 1
ATOM 1406 C CA . ALA A 1 186 ? 11.302 -4.712 17.435 1.00 80.44 186 ALA A CA 1
ATOM 1407 C C . ALA A 1 186 ? 10.047 -5.184 16.675 1.00 80.44 186 ALA A C 1
ATOM 1409 O O . ALA A 1 186 ? 9.725 -6.369 16.699 1.00 80.44 186 ALA A O 1
ATOM 1410 N N . MET A 1 187 ? 9.364 -4.275 15.970 1.00 79.25 187 MET A N 1
ATOM 1411 C CA . MET A 1 187 ? 8.163 -4.602 15.189 1.00 79.25 187 MET A CA 1
ATOM 1412 C C . MET A 1 187 ? 8.477 -5.241 13.827 1.00 79.25 187 MET A C 1
ATOM 1414 O O . MET A 1 187 ? 7.617 -5.907 13.257 1.00 79.25 187 MET A O 1
ATOM 1418 N N . LEU A 1 188 ? 9.693 -5.068 13.291 1.00 71.94 188 LEU A N 1
ATOM 1419 C CA . LEU A 1 188 ? 10.102 -5.687 12.021 1.00 71.94 188 LEU A CA 1
ATOM 1420 C C . LEU A 1 188 ? 10.242 -7.213 12.111 1.00 71.94 188 LEU A C 1
ATOM 1422 O O . LEU A 1 188 ? 10.056 -7.883 11.098 1.00 71.94 188 LEU A O 1
ATOM 1426 N N . ASP A 1 189 ? 10.527 -7.745 13.300 1.00 67.75 189 ASP A N 1
ATOM 1427 C CA . ASP A 1 189 ? 10.632 -9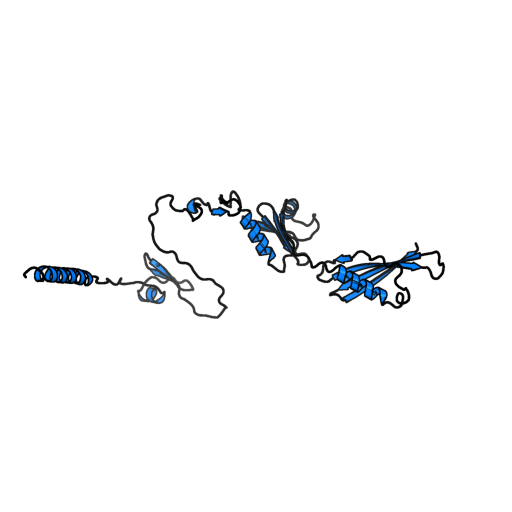.187 13.552 1.00 67.75 189 ASP A CA 1
ATOM 1428 C C . ASP A 1 189 ? 9.278 -9.840 13.902 1.00 67.75 189 ASP A C 1
ATOM 1430 O O . ASP A 1 189 ? 9.221 -11.041 14.171 1.00 67.75 189 ASP A O 1
ATOM 1434 N N . ALA A 1 190 ? 8.181 -9.074 13.917 1.00 77.56 190 ALA A N 1
ATOM 1435 C CA . ALA A 1 190 ? 6.857 -9.605 14.223 1.00 77.56 190 ALA A CA 1
ATOM 1436 C C . ALA A 1 190 ? 6.310 -10.469 13.072 1.00 77.56 190 ALA A C 1
ATOM 1438 O O . ALA A 1 190 ? 6.391 -10.104 11.897 1.00 77.56 190 ALA A O 1
ATOM 1439 N N . GLU A 1 191 ? 5.703 -11.606 13.419 1.00 84.56 191 GLU A N 1
ATOM 1440 C CA . GLU A 1 191 ? 4.941 -12.422 12.473 1.00 84.56 191 GLU A CA 1
ATOM 1441 C C . GLU A 1 191 ? 3.632 -11.696 12.130 1.00 84.56 191 GLU A C 1
ATOM 1443 O O . GLU A 1 191 ? 2.839 -11.370 13.014 1.00 84.56 191 GLU A O 1
ATOM 1448 N N . CYS A 1 192 ? 3.434 -11.411 10.843 1.00 88.56 192 CYS A N 1
ATOM 1449 C CA . CYS A 1 192 ? 2.297 -10.649 10.342 1.00 88.56 192 CYS A CA 1
ATOM 1450 C C . CYS A 1 192 ? 1.530 -11.456 9.292 1.00 88.56 192 CYS A C 1
ATOM 1452 O O . CYS A 1 192 ? 2.128 -11.950 8.333 1.00 88.56 192 CYS A O 1
ATOM 1454 N N . GLU A 1 193 ? 0.210 -11.530 9.433 1.00 89.62 193 GLU A N 1
ATOM 1455 C CA . GLU A 1 193 ? -0.679 -12.142 8.449 1.00 89.62 193 GLU A CA 1
ATOM 1456 C C . GLU A 1 193 ? -1.231 -11.078 7.487 1.00 89.62 193 GLU A C 1
ATOM 1458 O O . GLU A 1 193 ? -1.680 -10.019 7.938 1.00 89.62 193 GLU A O 1
ATOM 1463 N N . PRO A 1 194 ? -1.181 -11.303 6.160 1.00 89.25 194 PRO A N 1
ATOM 1464 C CA . PRO A 1 194 ? -1.683 -10.341 5.188 1.00 89.25 194 P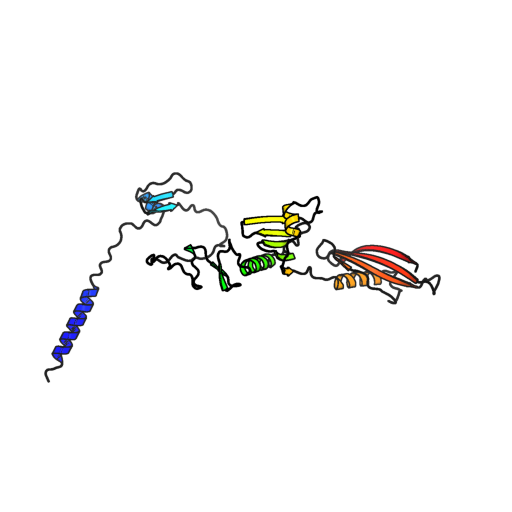RO A CA 1
ATOM 1465 C C . PRO A 1 194 ? -3.209 -10.292 5.203 1.00 89.25 194 PRO A C 1
ATOM 1467 O O . PRO A 1 194 ? -3.873 -11.323 5.102 1.00 89.25 194 PRO A O 1
ATOM 1470 N N . VAL A 1 195 ? -3.752 -9.078 5.272 1.00 91.31 195 VAL A N 1
ATOM 1471 C CA . VAL A 1 195 ? -5.193 -8.825 5.137 1.00 91.31 195 VAL A CA 1
ATOM 1472 C C . VAL A 1 195 ? -5.500 -8.314 3.741 1.00 91.31 195 VAL A C 1
ATOM 1474 O O . VAL A 1 195 ? -6.374 -8.843 3.058 1.00 91.31 195 VAL A O 1
ATOM 1477 N N . CYS A 1 196 ? -4.722 -7.337 3.279 1.00 89.38 196 CYS A N 1
ATOM 1478 C CA . CYS A 1 196 ? -4.761 -6.904 1.896 1.00 89.38 196 CYS A CA 1
ATOM 1479 C C . CYS A 1 196 ? -3.372 -6.556 1.383 1.00 89.38 196 CYS A C 1
ATOM 1481 O O . CYS A 1 196 ? -2.497 -6.081 2.110 1.00 89.38 196 CYS A O 1
ATOM 1483 N N . GLU A 1 197 ? -3.227 -6.703 0.079 1.00 86.56 197 GLU A N 1
ATOM 1484 C CA . GLU A 1 197 ? -2.104 -6.188 -0.675 1.00 86.56 197 GLU A CA 1
ATOM 1485 C C . GLU A 1 197 ? -2.712 -5.549 -1.921 1.00 86.56 197 GLU A C 1
ATOM 1487 O O . GLU A 1 197 ? -3.262 -6.230 -2.786 1.00 86.56 197 GLU A O 1
ATOM 1492 N N . LYS A 1 198 ? -2.736 -4.212 -1.960 1.00 80.94 198 LYS A N 1
ATOM 1493 C CA . LYS A 1 198 ? -3.108 -3.488 -3.171 1.00 80.94 198 LYS A CA 1
ATOM 1494 C C . LYS A 1 198 ? -1.903 -3.561 -4.085 1.00 80.94 198 LYS A C 1
ATOM 1496 O O . LYS A 1 198 ? -0.951 -2.796 -3.914 1.00 80.94 198 LYS A O 1
ATOM 1501 N N . ASP A 1 199 ? -1.964 -4.475 -5.045 1.00 60.31 199 ASP A N 1
ATOM 1502 C CA . ASP A 1 199 ? -0.993 -4.540 -6.125 1.00 60.31 199 ASP A CA 1
ATOM 1503 C C . ASP A 1 199 ? -0.775 -3.125 -6.683 1.00 60.31 199 ASP A C 1
ATOM 1505 O O . ASP A 1 199 ? -1.717 -2.429 -7.080 1.00 60.31 199 ASP A O 1
ATOM 1509 N N . ILE A 1 200 ? 0.483 -2.676 -6.713 1.00 60.09 200 ILE A N 1
ATOM 1510 C CA . ILE A 1 200 ? 0.885 -1.675 -7.700 1.00 60.09 200 ILE A CA 1
ATOM 1511 C C . ILE A 1 200 ? 0.553 -2.358 -9.015 1.00 60.09 200 ILE A C 1
ATOM 1513 O O . ILE A 1 200 ? 1.222 -3.342 -9.313 1.00 60.09 200 ILE A O 1
ATOM 1517 N N . GLU A 1 201 ? -0.494 -1.923 -9.724 1.00 59.12 201 GLU A N 1
ATOM 1518 C CA . GLU A 1 201 ? -0.915 -2.564 -10.973 1.00 59.12 201 GLU A CA 1
ATOM 1519 C C . GLU A 1 201 ? 0.335 -2.904 -11.798 1.00 59.12 201 GLU A C 1
ATOM 1521 O O . GLU A 1 201 ? 1.058 -2.004 -12.252 1.00 59.12 201 GLU A O 1
ATOM 1526 N N . ASP A 1 202 ? 0.654 -4.201 -11.885 1.00 64.38 202 ASP A N 1
ATOM 1527 C CA . ASP A 1 202 ? 1.892 -4.664 -12.495 1.00 64.38 202 ASP A CA 1
ATOM 1528 C C . ASP A 1 202 ? 1.737 -4.570 -14.005 1.00 64.38 202 ASP A C 1
ATOM 1530 O O . ASP A 1 202 ? 1.421 -5.512 -14.726 1.00 64.38 202 ASP A O 1
ATOM 1534 N N . HIS A 1 203 ? 1.936 -3.361 -14.497 1.00 73.56 203 HIS A N 1
ATOM 1535 C CA . HIS A 1 203 ? 1.965 -3.063 -15.912 1.00 73.56 203 HIS A CA 1
ATOM 1536 C C . HIS A 1 203 ? 3.366 -3.310 -16.500 1.00 73.56 203 HIS A C 1
ATOM 1538 O O . HIS A 1 203 ? 3.724 -2.688 -17.506 1.00 73.56 203 HIS A O 1
ATOM 1544 N N . SER A 1 204 ? 4.184 -4.182 -15.895 1.00 73.19 204 SER A N 1
ATOM 1545 C CA . SER A 1 204 ? 5.510 -4.543 -16.410 1.00 73.19 204 SER A CA 1
ATOM 1546 C C . SER A 1 204 ? 5.452 -5.030 -17.857 1.00 73.19 204 SER A C 1
ATOM 1548 O O . SER A 1 204 ? 6.290 -4.626 -18.660 1.00 73.19 204 SER A O 1
ATOM 1550 N N . GLU A 1 205 ? 4.424 -5.795 -18.236 1.00 78.44 205 GLU A N 1
ATOM 1551 C CA . GLU A 1 205 ? 4.217 -6.248 -19.618 1.00 78.44 205 GLU A CA 1
ATOM 1552 C C . GLU A 1 205 ? 3.983 -5.065 -20.571 1.00 78.44 205 GLU A C 1
ATOM 1554 O O . GLU A 1 205 ? 4.585 -4.978 -21.644 1.00 78.44 205 GLU A O 1
ATOM 1559 N N . ARG A 1 206 ? 3.165 -4.090 -20.160 1.00 84.81 206 ARG A N 1
ATOM 1560 C CA . ARG A 1 206 ? 2.931 -2.864 -20.935 1.00 84.81 206 ARG A CA 1
ATOM 1561 C C . ARG A 1 206 ? 4.205 -2.033 -21.059 1.00 84.81 206 ARG A C 1
ATOM 1563 O O . ARG A 1 206 ? 4.517 -1.564 -22.151 1.00 84.81 206 ARG A O 1
ATOM 1570 N N . ALA A 1 207 ? 4.946 -1.867 -19.966 1.00 83.69 207 ALA A N 1
ATOM 1571 C CA . ALA A 1 207 ? 6.225 -1.167 -19.958 1.00 83.69 207 ALA A CA 1
ATOM 1572 C C . ALA A 1 207 ? 7.239 -1.848 -20.892 1.00 83.69 207 ALA A C 1
ATOM 1574 O O . ALA A 1 207 ? 7.893 -1.183 -21.699 1.00 83.69 207 ALA A O 1
ATOM 1575 N N . GLN A 1 208 ? 7.304 -3.179 -20.851 1.00 83.94 208 GLN A N 1
ATOM 1576 C CA . GLN A 1 208 ? 8.159 -3.984 -21.714 1.00 83.94 208 GLN A CA 1
ATOM 1577 C C . GLN A 1 208 ? 7.795 -3.814 -23.191 1.00 83.94 208 GLN A C 1
ATOM 1579 O O . GLN A 1 208 ? 8.680 -3.591 -24.018 1.00 83.94 208 GLN A O 1
ATOM 1584 N N . MET A 1 209 ? 6.503 -3.863 -23.528 1.00 84.62 209 MET A N 1
ATOM 1585 C CA . MET A 1 209 ? 6.031 -3.652 -24.898 1.00 84.62 209 MET A CA 1
ATOM 1586 C C . MET A 1 209 ? 6.395 -2.261 -25.422 1.00 84.62 209 MET A C 1
ATOM 1588 O O . MET A 1 209 ? 6.969 -2.165 -26.508 1.00 84.62 209 MET A O 1
ATOM 1592 N N . THR A 1 210 ? 6.135 -1.202 -24.648 1.00 87.94 210 THR A N 1
ATOM 1593 C CA . THR A 1 210 ? 6.468 0.179 -25.036 1.00 87.94 210 THR A CA 1
ATOM 1594 C C . THR A 1 210 ? 7.969 0.349 -25.273 1.00 87.94 210 THR A C 1
ATOM 1596 O O . THR A 1 210 ? 8.379 0.930 -26.280 1.00 87.94 210 THR A O 1
ATOM 1599 N N . ALA A 1 211 ? 8.804 -0.185 -24.376 1.00 86.38 211 ALA A N 1
ATOM 1600 C CA . ALA A 1 211 ? 10.254 -0.119 -24.516 1.00 86.38 211 ALA A CA 1
ATOM 1601 C C . ALA A 1 211 ? 10.741 -0.867 -25.768 1.00 86.38 211 ALA A C 1
ATOM 1603 O O . ALA A 1 211 ? 11.505 -0.317 -26.563 1.00 86.38 211 ALA A O 1
ATOM 1604 N N . ILE A 1 212 ? 10.260 -2.094 -25.995 1.00 83.69 212 ILE A N 1
ATOM 1605 C CA . ILE A 1 212 ? 10.625 -2.899 -27.169 1.00 83.69 212 ILE A CA 1
ATOM 1606 C C . ILE A 1 212 ? 10.189 -2.214 -28.470 1.00 83.69 212 ILE A C 1
ATOM 1608 O O . ILE A 1 212 ? 10.953 -2.198 -29.437 1.00 83.69 212 ILE A O 1
ATOM 1612 N N . GLU A 1 213 ? 8.976 -1.664 -28.524 1.00 85.56 213 GLU A N 1
ATOM 1613 C CA . GLU A 1 213 ? 8.473 -0.961 -29.707 1.00 85.56 213 GLU A CA 1
ATOM 1614 C C . GLU A 1 213 ? 9.321 0.274 -30.027 1.00 85.56 213 GLU A C 1
ATOM 1616 O O . GLU A 1 213 ? 9.725 0.461 -31.178 1.00 85.56 213 GLU A O 1
ATOM 1621 N N . HIS A 1 214 ? 9.672 1.065 -29.008 1.00 87.44 214 HIS A N 1
ATOM 1622 C CA . HIS A 1 214 ? 10.545 2.222 -29.179 1.00 87.44 214 HIS A CA 1
ATOM 1623 C C . HIS A 1 214 ? 11.915 1.822 -29.742 1.00 87.44 214 HIS A C 1
ATOM 1625 O O . HIS A 1 214 ? 12.371 2.395 -30.734 1.00 87.44 214 HIS A O 1
ATOM 1631 N N . VAL A 1 215 ? 12.549 0.800 -29.155 1.00 82.25 215 VAL A N 1
ATOM 1632 C CA . VAL A 1 215 ? 13.865 0.310 -29.590 1.00 82.25 215 VAL A CA 1
ATOM 1633 C C . VAL A 1 215 ? 13.820 -0.214 -31.029 1.00 82.25 215 VAL A C 1
ATOM 1635 O O . VAL A 1 215 ? 14.688 0.135 -31.829 1.00 82.25 215 VAL A O 1
ATOM 1638 N N . LYS A 1 216 ? 12.780 -0.971 -31.408 1.00 79.62 216 LYS A N 1
ATOM 1639 C CA . LYS A 1 216 ? 12.566 -1.429 -32.797 1.00 79.62 216 LYS A CA 1
ATOM 1640 C C . LYS A 1 216 ? 12.383 -0.276 -33.788 1.00 79.62 216 LYS A C 1
ATOM 1642 O O . LYS A 1 216 ? 12.730 -0.415 -34.959 1.00 79.62 216 LYS A O 1
ATOM 1647 N N . GLY A 1 217 ? 11.827 0.848 -33.338 1.00 81.62 217 GLY A N 1
ATOM 1648 C CA . GLY A 1 217 ? 11.614 2.040 -34.157 1.00 81.62 217 GLY A CA 1
ATOM 1649 C C . GLY A 1 217 ? 12.887 2.836 -34.464 1.00 81.62 217 GLY A C 1
ATOM 1650 O O . GLY A 1 217 ? 12.893 3.636 -35.405 1.00 81.62 217 GLY A O 1
ATOM 1651 N N . LEU A 1 218 ? 13.973 2.629 -33.710 1.00 80.62 218 LEU A N 1
ATOM 1652 C CA . LEU A 1 218 ? 15.219 3.368 -33.902 1.00 80.62 218 LEU A CA 1
ATOM 1653 C C . LEU A 1 218 ? 15.873 3.023 -35.257 1.00 80.62 218 LEU A C 1
ATOM 1655 O O . LEU A 1 218 ? 15.941 1.850 -35.628 1.00 80.62 218 LEU A O 1
ATOM 1659 N N . PRO A 1 219 ? 16.442 4.003 -35.992 1.00 75.38 219 PRO A N 1
ATOM 1660 C CA . PRO A 1 219 ? 17.039 3.769 -37.312 1.00 75.38 219 PRO A CA 1
ATOM 1661 C C . PRO A 1 219 ? 18.135 2.699 -37.324 1.00 75.38 219 PRO A C 1
ATOM 1663 O O . PRO A 1 219 ? 18.276 1.982 -38.305 1.00 75.38 219 PRO A O 1
ATOM 1666 N N . ALA A 1 220 ? 18.882 2.571 -36.224 1.00 67.62 220 ALA A N 1
ATOM 1667 C CA . ALA A 1 220 ? 19.926 1.561 -36.063 1.00 67.62 220 ALA A CA 1
ATOM 1668 C C . ALA A 1 220 ? 19.383 0.120 -35.974 1.00 67.62 220 ALA A C 1
ATOM 1670 O O . ALA A 1 220 ? 20.149 -0.817 -36.175 1.00 67.62 220 ALA A O 1
ATOM 1671 N N . TYR A 1 221 ? 18.086 -0.049 -35.693 1.00 67.69 221 TYR A N 1
ATOM 1672 C CA . TYR A 1 221 ? 17.421 -1.336 -35.451 1.00 67.69 221 TYR A CA 1
ATOM 1673 C C . TYR A 1 221 ? 16.293 -1.635 -36.438 1.00 67.69 221 TYR A C 1
ATOM 1675 O O . TYR A 1 221 ? 15.879 -2.783 -36.564 1.00 67.69 221 TYR A O 1
ATOM 1683 N N . LYS A 1 222 ? 15.861 -0.628 -37.203 1.00 63.75 222 LYS A N 1
ATOM 1684 C CA . LYS A 1 222 ? 14.803 -0.723 -38.214 1.00 63.75 222 LYS A CA 1
ATOM 1685 C C . LYS A 1 222 ? 15.062 -1.791 -39.285 1.00 63.75 222 LYS A C 1
ATOM 1687 O O . LYS A 1 222 ? 14.115 -2.395 -39.780 1.00 63.75 222 LYS A O 1
ATOM 1692 N N . ASP A 1 223 ? 16.330 -2.028 -39.618 1.00 61.22 223 ASP A N 1
ATOM 1693 C CA . ASP A 1 223 ? 16.742 -2.990 -40.649 1.00 61.22 223 ASP A CA 1
ATOM 1694 C C . ASP A 1 223 ? 17.005 -4.403 -40.084 1.00 61.22 223 ASP A C 1
ATOM 1696 O O . ASP A 1 223 ? 17.140 -5.370 -40.840 1.00 61.22 223 ASP A O 1
ATOM 1700 N N . PHE A 1 224 ? 17.036 -4.557 -38.754 1.00 60.75 224 PHE A N 1
ATOM 1701 C CA . PHE A 1 224 ? 17.205 -5.847 -38.089 1.00 60.75 224 PHE A CA 1
ATOM 1702 C C . PHE A 1 224 ? 15.827 -6.494 -37.920 1.00 60.75 224 PHE A C 1
ATOM 1704 O O . PHE A 1 224 ? 15.082 -6.199 -36.992 1.00 60.75 224 PHE A O 1
ATOM 1711 N N . ASN A 1 225 ? 15.477 -7.378 -38.859 1.00 51.78 225 ASN A N 1
ATOM 1712 C CA . ASN A 1 225 ? 14.210 -8.123 -38.944 1.00 51.78 225 ASN A CA 1
ATOM 1713 C C . ASN A 1 225 ? 13.987 -9.130 -37.786 1.00 51.78 225 ASN A C 1
ATOM 1715 O O . ASN A 1 225 ? 13.764 -10.318 -38.017 1.00 51.78 225 ASN A O 1
ATOM 1719 N N . GLY A 1 226 ? 14.044 -8.676 -36.533 1.00 49.62 226 GLY A N 1
ATOM 1720 C CA . GLY A 1 226 ? 13.488 -9.376 -35.374 1.00 49.62 226 GLY A CA 1
ATOM 1721 C C . GLY A 1 226 ? 14.075 -10.752 -35.051 1.00 49.62 226 GLY A C 1
ATOM 1722 O O . GLY A 1 226 ? 13.407 -11.530 -34.374 1.00 49.62 226 GLY A O 1
ATOM 1723 N N . ARG A 1 227 ? 15.287 -11.084 -35.507 1.00 54.19 227 ARG A N 1
ATOM 1724 C CA . ARG A 1 227 ? 15.967 -12.308 -35.065 1.00 54.19 227 ARG A CA 1
ATOM 1725 C C . ARG A 1 227 ? 16.771 -11.979 -33.809 1.00 54.19 227 ARG A C 1
ATOM 1727 O O . ARG A 1 227 ? 17.734 -11.236 -33.897 1.00 54.19 227 ARG A O 1
ATOM 1734 N N . ASN A 1 228 ? 16.313 -12.514 -32.678 1.00 58.78 228 ASN A N 1
ATOM 1735 C CA . ASN A 1 228 ? 16.942 -12.501 -31.348 1.00 58.78 228 ASN A CA 1
ATOM 1736 C C . ASN A 1 228 ? 16.725 -11.232 -30.503 1.00 58.78 228 ASN A C 1
ATOM 1738 O O . ASN A 1 228 ? 17.668 -10.617 -30.009 1.00 58.78 228 ASN A O 1
ATOM 1742 N N . ILE A 1 229 ? 15.459 -10.871 -30.268 1.00 59.75 229 ILE A N 1
ATOM 1743 C CA . ILE A 1 229 ? 15.118 -10.049 -29.098 1.00 59.75 229 ILE A CA 1
ATOM 1744 C C . ILE A 1 229 ? 14.957 -10.999 -27.921 1.00 59.75 229 ILE A C 1
ATOM 1746 O O . ILE A 1 229 ? 14.021 -11.800 -27.899 1.00 59.75 229 ILE A O 1
ATOM 1750 N N . VAL A 1 230 ? 15.863 -10.906 -26.955 1.00 61.41 230 VAL A N 1
ATOM 1751 C CA . VAL A 1 230 ? 15.708 -11.579 -25.670 1.00 61.41 230 VAL A CA 1
ATOM 1752 C C . VAL A 1 230 ? 15.125 -10.528 -24.740 1.00 61.41 230 VAL A C 1
ATOM 1754 O O . VAL A 1 230 ? 15.777 -9.545 -24.398 1.00 61.41 230 VAL A O 1
ATOM 1757 N N . SER A 1 231 ? 13.840 -10.668 -24.423 1.00 64.12 231 SER A N 1
ATOM 1758 C CA . SER A 1 231 ? 13.127 -9.721 -23.571 1.00 64.12 231 SER A CA 1
ATOM 1759 C C . SER A 1 231 ? 13.858 -9.606 -22.231 1.00 64.12 231 SER A C 1
ATOM 1761 O O . SER A 1 231 ? 13.978 -10.599 -21.510 1.00 64.12 231 SER A O 1
ATOM 1763 N N . GLY A 1 232 ? 14.408 -8.430 -21.938 1.00 62.66 232 GLY A N 1
ATOM 1764 C CA . GLY A 1 232 ? 15.154 -8.206 -20.711 1.00 62.66 232 GLY A CA 1
ATOM 1765 C C . GLY A 1 232 ? 14.242 -7.860 -19.538 1.00 62.66 232 GLY A C 1
ATOM 1766 O O . GLY A 1 232 ? 13.012 -7.788 -19.657 1.00 62.66 232 GLY A O 1
ATOM 1767 N N . ASN A 1 233 ? 14.888 -7.740 -18.384 1.00 71.88 233 ASN A N 1
ATOM 1768 C CA . ASN A 1 233 ? 14.266 -7.582 -17.080 1.00 71.88 233 ASN A CA 1
ATOM 1769 C C . ASN A 1 233 ? 13.580 -6.205 -16.963 1.00 71.88 233 ASN A C 1
ATOM 1771 O O . ASN A 1 233 ? 14.142 -5.193 -17.385 1.00 71.88 233 ASN A O 1
ATOM 1775 N N . VAL A 1 234 ? 12.376 -6.174 -16.390 1.00 76.44 234 VAL A N 1
ATOM 1776 C CA . VAL A 1 234 ? 11.641 -4.939 -16.087 1.00 76.44 234 VAL A CA 1
ATOM 1777 C C . VAL A 1 234 ? 11.776 -4.662 -14.599 1.00 76.44 234 VAL A C 1
ATOM 1779 O O . VAL A 1 234 ? 11.351 -5.468 -13.775 1.00 76.44 234 VAL A O 1
ATOM 1782 N N . GLN A 1 235 ? 12.330 -3.507 -14.249 1.00 76.44 235 GLN A N 1
ATOM 1783 C CA . GLN A 1 235 ? 12.374 -3.033 -12.872 1.00 76.44 235 GLN A CA 1
ATOM 1784 C C . GLN A 1 235 ? 11.377 -1.891 -12.687 1.00 76.44 235 GLN A C 1
ATOM 1786 O O . GLN A 1 235 ? 11.431 -0.868 -13.374 1.00 76.44 235 GLN A O 1
ATOM 1791 N N . VAL A 1 236 ? 10.460 -2.054 -11.735 1.00 71.44 236 VAL A N 1
ATOM 1792 C CA . VAL A 1 236 ? 9.557 -0.977 -11.314 1.00 71.44 236 VAL A CA 1
ATOM 1793 C C . VAL A 1 236 ? 10.356 0.023 -10.479 1.00 71.44 236 VAL A C 1
ATOM 1795 O O . VAL A 1 236 ? 11.014 -0.347 -9.504 1.00 71.44 236 VAL A O 1
ATOM 1798 N N . LEU A 1 237 ? 10.331 1.298 -10.869 1.00 72.19 237 LEU A N 1
ATOM 1799 C CA . LEU A 1 237 ? 11.011 2.360 -10.130 1.00 72.19 237 LEU A CA 1
ATOM 1800 C C . LEU A 1 237 ? 10.114 2.895 -9.005 1.00 72.19 237 LEU A C 1
ATOM 1802 O O . LEU A 1 237 ? 8.907 2.683 -8.984 1.00 72.19 237 LEU A O 1
ATOM 1806 N N . ARG A 1 238 ? 10.701 3.652 -8.069 1.00 62.03 238 ARG A N 1
ATOM 1807 C CA . ARG A 1 238 ? 9.999 4.261 -6.919 1.00 62.03 238 ARG A CA 1
ATOM 1808 C C . ARG A 1 238 ? 9.075 5.438 -7.300 1.00 62.03 238 ARG A C 1
ATOM 1810 O O . ARG A 1 238 ? 9.014 6.423 -6.567 1.00 62.03 238 ARG A O 1
ATOM 1817 N N . CYS A 1 239 ? 8.403 5.393 -8.447 1.00 63.03 239 CYS A N 1
ATOM 1818 C CA . CYS A 1 239 ? 7.332 6.328 -8.782 1.00 63.03 239 CYS A CA 1
ATOM 1819 C C . CYS A 1 239 ? 6.196 5.638 -9.556 1.00 63.03 239 CYS A C 1
ATOM 1821 O O . CYS A 1 239 ? 6.471 4.747 -10.363 1.00 63.03 239 CYS A O 1
ATOM 1823 N N . PRO A 1 240 ? 4.926 6.043 -9.337 1.00 63.84 240 PRO A N 1
ATOM 1824 C CA . PRO A 1 240 ? 3.791 5.517 -10.092 1.00 63.84 240 PRO A CA 1
ATOM 1825 C C . PRO A 1 240 ? 3.986 5.727 -11.598 1.00 63.84 240 PRO A C 1
ATOM 1827 O O . PRO A 1 240 ? 4.239 6.845 -12.043 1.00 63.84 240 PRO A O 1
ATOM 1830 N N . GLY A 1 241 ? 3.894 4.653 -12.387 1.00 70.00 241 GLY A N 1
ATOM 1831 C CA . GLY A 1 241 ? 4.052 4.715 -13.845 1.00 70.00 241 GLY A CA 1
ATOM 1832 C C . GLY A 1 241 ? 5.494 4.899 -14.343 1.00 70.00 241 GLY A C 1
ATOM 1833 O O . GLY A 1 241 ? 5.688 5.215 -15.522 1.00 70.00 241 GLY A O 1
ATOM 1834 N N . CYS A 1 242 ? 6.493 4.722 -13.472 1.00 81.50 242 CYS A N 1
ATOM 1835 C CA . CYS A 1 242 ? 7.907 4.755 -13.829 1.00 81.50 242 CYS A CA 1
ATOM 1836 C C . CYS A 1 242 ? 8.509 3.354 -13.916 1.00 81.50 242 CYS A C 1
ATOM 1838 O O . CYS A 1 242 ? 8.460 2.585 -12.955 1.00 81.50 242 CYS A O 1
ATOM 1840 N N . TYR A 1 243 ? 9.175 3.061 -15.029 1.00 84.69 243 TYR A N 1
ATOM 1841 C CA . TYR A 1 243 ? 9.787 1.755 -15.266 1.00 84.69 243 TYR A CA 1
ATOM 1842 C C . TYR A 1 243 ? 11.202 1.928 -15.809 1.00 84.69 243 TYR A C 1
ATOM 1844 O O . TYR A 1 243 ? 11.448 2.829 -16.610 1.00 84.69 243 TYR A O 1
ATOM 1852 N N . ASP A 1 244 ? 12.119 1.070 -15.377 1.00 84.88 244 ASP A N 1
ATOM 1853 C CA . ASP A 1 244 ? 13.429 0.884 -15.996 1.00 84.88 244 ASP A CA 1
ATOM 1854 C C . ASP A 1 244 ? 13.415 -0.478 -16.684 1.00 84.88 244 ASP A C 1
ATOM 1856 O O . ASP A 1 244 ? 13.277 -1.521 -16.041 1.00 84.88 244 ASP A O 1
ATOM 1860 N N . VAL A 1 245 ? 13.448 -0.459 -18.011 1.00 86.62 245 VAL A N 1
ATOM 1861 C CA . VAL A 1 245 ? 13.337 -1.660 -18.828 1.00 86.62 245 VAL A CA 1
ATOM 1862 C C . VAL A 1 245 ? 14.674 -1.915 -19.493 1.00 86.62 245 VAL A C 1
ATOM 1864 O O . VAL A 1 245 ? 15.129 -1.120 -20.315 1.00 86.62 245 VAL A O 1
ATOM 1867 N N . GLU A 1 246 ? 15.280 -3.055 -19.181 1.00 85.94 246 GLU A N 1
ATOM 1868 C CA . GLU A 1 246 ? 16.426 -3.544 -19.929 1.00 85.94 246 GLU A CA 1
ATOM 1869 C C . GLU A 1 246 ? 15.926 -4.312 -21.156 1.00 85.94 246 GLU A C 1
ATOM 1871 O O . GLU A 1 246 ? 15.147 -5.257 -21.052 1.00 85.94 246 GLU A O 1
ATOM 1876 N N . VAL A 1 247 ? 16.363 -3.911 -22.343 1.00 84.44 247 VAL A N 1
ATOM 1877 C CA . VAL A 1 247 ? 16.075 -4.604 -23.598 1.00 84.44 247 VAL A CA 1
ATOM 1878 C C . VAL A 1 247 ? 17.378 -5.172 -24.131 1.00 84.44 247 VAL A C 1
ATOM 1880 O O . VAL A 1 247 ? 18.327 -4.431 -24.389 1.00 84.44 247 VAL A O 1
ATOM 1883 N N . VAL A 1 248 ? 17.416 -6.492 -24.311 1.00 80.25 248 VAL A N 1
ATOM 1884 C CA . VAL A 1 248 ? 18.589 -7.200 -24.822 1.00 80.25 248 VAL A CA 1
ATOM 1885 C C . VAL A 1 248 ? 18.345 -7.630 -26.261 1.00 80.25 248 VAL A C 1
ATOM 1887 O O . VAL A 1 248 ? 17.325 -8.240 -26.589 1.00 80.25 248 VAL A O 1
ATOM 1890 N N . PHE A 1 249 ? 19.305 -7.344 -27.129 1.00 76.62 249 PHE A N 1
ATOM 1891 C CA . PHE A 1 249 ? 19.291 -7.817 -28.506 1.00 76.62 249 PHE A CA 1
ATOM 1892 C C . PHE A 1 249 ? 20.648 -8.374 -28.901 1.00 76.62 249 PHE A C 1
ATOM 1894 O O . PHE A 1 249 ? 21.696 -7.896 -28.467 1.00 76.62 249 PHE A O 1
ATOM 1901 N N . GLU A 1 250 ? 20.609 -9.383 -29.755 1.00 74.44 250 GLU A N 1
ATOM 1902 C CA . GLU A 1 250 ? 21.780 -9.947 -30.408 1.00 74.44 250 GLU A CA 1
ATOM 1903 C C . GLU A 1 250 ? 21.785 -9.529 -31.875 1.00 74.44 250 GLU A C 1
ATOM 1905 O O . GLU A 1 250 ? 20.744 -9.462 -32.532 1.00 74.44 250 GLU A O 1
ATOM 1910 N N . ARG A 1 251 ? 22.969 -9.215 -32.388 1.00 68.19 251 ARG A N 1
ATOM 1911 C CA . ARG A 1 251 ? 23.168 -8.757 -33.755 1.00 68.19 251 ARG A CA 1
ATOM 1912 C C . ARG A 1 251 ? 24.340 -9.485 -34.388 1.00 68.19 251 ARG A C 1
ATOM 1914 O O . ARG A 1 251 ? 25.447 -9.407 -33.866 1.00 68.19 251 ARG A O 1
ATOM 1921 N N . ASP A 1 252 ? 24.126 -10.056 -35.567 1.00 68.69 252 ASP A N 1
ATOM 1922 C CA . ASP A 1 252 ? 25.214 -10.589 -36.390 1.00 68.69 252 ASP A CA 1
ATOM 1923 C C . ASP A 1 252 ? 26.182 -9.461 -36.783 1.00 68.69 252 ASP A C 1
ATOM 1925 O O . ASP A 1 252 ? 25.776 -8.394 -37.268 1.00 68.69 252 ASP A O 1
ATOM 1929 N N . SER A 1 253 ? 27.478 -9.665 -36.555 1.00 63.62 253 SER A N 1
ATOM 1930 C CA . SER A 1 253 ? 28.490 -8.672 -36.890 1.00 63.62 253 SER A CA 1
ATOM 1931 C C . SER A 1 253 ? 28.551 -8.473 -38.404 1.00 63.62 253 SER A C 1
ATOM 1933 O O . SER A 1 253 ? 28.764 -9.392 -39.189 1.00 63.62 253 SER A O 1
ATOM 1935 N N . VAL A 1 254 ? 28.422 -7.214 -38.835 1.00 63.12 254 VAL A N 1
ATOM 1936 C CA . VAL A 1 254 ? 28.547 -6.829 -40.255 1.00 63.12 254 VAL A CA 1
ATOM 1937 C C . VAL A 1 254 ? 29.942 -7.162 -40.799 1.00 63.12 254 VAL A C 1
ATOM 1939 O O . VAL A 1 254 ? 30.123 -7.346 -42.001 1.00 63.12 254 VAL A O 1
ATOM 1942 N N . LYS A 1 255 ? 30.942 -7.207 -39.913 1.00 69.88 255 LYS A N 1
ATOM 1943 C CA . LYS A 1 255 ? 32.341 -7.458 -40.261 1.00 69.88 255 LYS A CA 1
ATOM 1944 C C . LYS A 1 255 ? 32.684 -8.949 -40.262 1.00 69.88 255 LYS A C 1
ATOM 1946 O O . LYS A 1 255 ? 33.571 -9.339 -41.017 1.00 69.88 255 LYS A O 1
ATOM 1951 N N . ASP A 1 256 ? 32.009 -9.742 -39.435 1.00 71.50 256 ASP A N 1
ATOM 1952 C CA . ASP A 1 256 ? 32.248 -11.174 -39.284 1.00 71.50 256 ASP A CA 1
ATOM 1953 C C . ASP A 1 256 ? 30.910 -11.911 -39.075 1.00 71.50 256 ASP A C 1
ATOM 1955 O O . ASP A 1 256 ? 30.326 -11.800 -38.000 1.00 71.50 256 ASP A O 1
ATOM 1959 N N . PRO A 1 257 ? 30.397 -12.638 -40.084 1.00 68.50 257 PRO A N 1
ATOM 1960 C CA . PRO A 1 257 ? 29.091 -13.291 -40.006 1.00 68.50 257 PRO A CA 1
ATOM 1961 C C . PRO A 1 257 ? 29.023 -14.417 -38.963 1.00 68.50 257 PRO A C 1
ATOM 1963 O O . PRO A 1 257 ? 27.921 -14.864 -38.657 1.00 68.50 257 PRO A O 1
ATOM 1966 N N . ASP A 1 258 ? 30.163 -14.863 -38.424 1.00 71.44 258 ASP A N 1
ATOM 1967 C CA . ASP A 1 258 ? 30.229 -15.879 -37.369 1.00 71.44 258 ASP A CA 1
ATOM 1968 C C . ASP A 1 258 ? 30.291 -15.263 -35.951 1.00 71.44 258 ASP A C 1
ATOM 1970 O O . ASP A 1 258 ? 30.259 -15.992 -34.960 1.00 71.44 258 ASP A O 1
ATOM 1974 N N . SER A 1 259 ? 30.364 -13.929 -35.830 1.00 69.38 259 SER A N 1
ATOM 1975 C CA . SER A 1 259 ? 30.416 -13.201 -34.552 1.00 69.38 259 SER A CA 1
ATOM 1976 C C . SER A 1 259 ? 29.084 -12.520 -34.238 1.00 69.38 259 SER A C 1
ATOM 1978 O O . SER A 1 259 ? 28.476 -11.886 -35.102 1.00 69.38 259 SER A O 1
ATOM 1980 N N . THR A 1 260 ? 28.647 -12.604 -32.977 1.00 69.12 260 THR A N 1
ATOM 1981 C CA . THR A 1 260 ? 27.418 -11.962 -32.491 1.00 69.12 260 THR A CA 1
ATOM 1982 C C . THR A 1 260 ? 27.763 -10.838 -31.517 1.00 69.12 260 THR A C 1
ATOM 1984 O O . THR A 1 260 ? 28.494 -11.020 -30.553 1.00 69.12 260 THR A O 1
ATOM 1987 N N . THR A 1 261 ? 27.222 -9.645 -31.738 1.00 70.62 261 THR A N 1
ATOM 1988 C CA . THR A 1 261 ? 27.277 -8.545 -30.771 1.00 70.62 261 THR A CA 1
ATOM 1989 C C . THR A 1 261 ? 25.986 -8.531 -29.969 1.00 70.62 261 THR A C 1
ATOM 1991 O O . THR A 1 261 ? 24.907 -8.393 -30.545 1.00 70.62 261 THR A O 1
ATOM 1994 N N . ARG A 1 262 ? 26.079 -8.607 -28.645 1.00 77.44 262 ARG A N 1
ATOM 1995 C CA . ARG A 1 262 ? 24.959 -8.310 -27.757 1.00 77.44 262 ARG A CA 1
ATOM 1996 C C . ARG A 1 262 ? 24.930 -6.824 -27.477 1.00 77.44 262 ARG A C 1
ATOM 1998 O O . ARG A 1 262 ? 25.963 -6.191 -27.272 1.00 77.44 262 ARG A O 1
ATOM 2005 N N . ALA A 1 263 ? 23.744 -6.251 -27.441 1.00 78.69 263 ALA A N 1
ATOM 2006 C CA . ALA A 1 263 ? 23.600 -4.931 -26.882 1.00 78.69 263 ALA A CA 1
ATOM 2007 C C . ALA A 1 263 ? 22.403 -4.821 -25.955 1.00 78.69 263 ALA A C 1
ATOM 2009 O O . ALA A 1 263 ? 21.403 -5.535 -26.054 1.00 78.69 263 ALA A O 1
ATOM 2010 N N . LEU A 1 264 ? 22.627 -3.972 -24.965 1.00 82.56 264 LEU A N 1
ATOM 2011 C CA . LEU A 1 264 ? 21.823 -3.785 -23.780 1.00 82.56 264 LEU A CA 1
ATOM 2012 C C . LEU A 1 264 ? 21.331 -2.347 -23.838 1.00 82.56 264 LEU A C 1
ATOM 2014 O O . LEU A 1 264 ? 22.125 -1.406 -23.924 1.00 82.56 264 LEU A O 1
ATOM 2018 N N . MET A 1 265 ? 20.018 -2.177 -23.848 1.00 84.75 265 MET A N 1
ATOM 2019 C CA . MET A 1 265 ? 19.387 -0.869 -23.797 1.00 84.75 265 MET A CA 1
ATOM 2020 C C . MET A 1 265 ? 18.606 -0.715 -22.511 1.00 84.75 265 MET A C 1
ATOM 2022 O O . MET A 1 265 ? 17.671 -1.466 -22.273 1.00 84.75 265 MET A O 1
ATOM 2026 N N . HIS A 1 266 ? 18.958 0.295 -21.727 1.00 88.56 266 HIS A N 1
ATOM 2027 C CA . HIS A 1 266 ? 18.174 0.734 -20.584 1.00 88.56 266 HIS A CA 1
ATOM 2028 C C . HIS A 1 266 ? 17.209 1.813 -21.056 1.00 88.56 266 HIS A C 1
ATOM 2030 O O . HIS A 1 266 ? 17.642 2.880 -21.503 1.00 88.56 266 HIS A O 1
ATOM 2036 N N . VAL A 1 267 ? 15.915 1.518 -20.993 1.00 88.25 267 VAL A N 1
ATOM 2037 C CA . VAL A 1 267 ? 14.834 2.421 -21.383 1.00 88.25 267 VAL A CA 1
ATOM 2038 C C . VAL A 1 267 ? 14.092 2.840 -20.126 1.00 88.25 267 VAL A C 1
ATOM 2040 O O . VAL A 1 267 ? 13.439 2.021 -19.480 1.00 88.25 267 VAL A O 1
ATOM 2043 N N . LYS A 1 268 ? 14.158 4.129 -19.798 1.00 90.50 268 LYS A N 1
ATOM 2044 C CA . LYS A 1 268 ? 13.363 4.699 -18.714 1.00 90.50 268 LYS A CA 1
ATOM 2045 C C . LYS A 1 268 ? 12.037 5.190 -19.256 1.00 90.50 268 LYS A C 1
ATOM 2047 O O . LYS A 1 268 ? 11.985 5.951 -20.223 1.00 90.50 268 LYS A O 1
ATOM 2052 N N . LEU A 1 269 ? 10.969 4.757 -18.604 1.00 88.31 269 LEU A N 1
ATOM 2053 C CA . LEU A 1 269 ? 9.612 5.209 -18.851 1.00 88.31 269 LEU A CA 1
ATOM 2054 C C . LEU A 1 269 ? 9.165 6.111 -17.707 1.00 88.31 269 LEU A C 1
ATOM 2056 O O . LEU A 1 269 ? 9.435 5.843 -16.536 1.00 88.31 269 LEU A O 1
ATOM 2060 N N . SER A 1 270 ? 8.467 7.184 -18.046 1.00 86.75 270 SER A N 1
ATOM 2061 C CA . SER A 1 270 ? 7.822 8.087 -17.100 1.00 86.75 270 SER A CA 1
ATOM 2062 C C . SER A 1 270 ? 6.426 8.387 -17.626 1.00 86.75 270 SER A C 1
ATOM 2064 O O . SER A 1 270 ? 6.285 8.917 -18.722 1.00 86.75 270 SER A O 1
ATOM 2066 N N . ASN A 1 271 ? 5.390 8.005 -16.875 1.00 84.44 271 ASN A N 1
ATOM 2067 C CA . ASN A 1 271 ? 3.987 8.136 -17.286 1.00 84.44 271 ASN A CA 1
ATOM 2068 C C . ASN A 1 271 ? 3.677 7.488 -18.649 1.00 84.44 271 ASN A C 1
ATOM 2070 O O . ASN A 1 271 ? 2.991 8.085 -19.472 1.00 84.44 271 ASN A O 1
ATOM 2074 N N . TRP A 1 272 ? 4.170 6.271 -18.892 1.00 82.56 272 TRP A N 1
ATOM 2075 C CA . TRP A 1 272 ? 4.006 5.543 -20.167 1.00 82.56 272 TRP A CA 1
ATOM 2076 C C . TRP A 1 272 ? 4.767 6.109 -21.372 1.00 82.56 272 TRP A C 1
ATOM 2078 O O . TRP A 1 272 ? 4.651 5.551 -22.463 1.00 82.56 272 TRP A O 1
ATOM 2088 N N . GLU A 1 273 ? 5.581 7.147 -21.189 1.00 87.44 273 GLU A N 1
ATOM 2089 C CA . GLU A 1 273 ? 6.399 7.744 -22.246 1.00 87.44 273 GLU A CA 1
ATOM 2090 C C . GLU A 1 273 ? 7.892 7.496 -22.003 1.00 87.44 273 GLU A C 1
ATOM 2092 O O . GLU A 1 273 ? 8.349 7.447 -20.862 1.00 87.44 273 GLU A O 1
ATOM 2097 N N . VAL A 1 274 ? 8.668 7.339 -23.078 1.00 88.88 274 VAL A N 1
ATOM 2098 C CA . VAL A 1 274 ? 10.125 7.151 -22.997 1.00 88.88 274 VAL A CA 1
ATOM 2099 C C . VAL A 1 274 ? 10.788 8.466 -22.608 1.00 88.88 274 VAL A C 1
ATOM 2101 O O . VAL A 1 274 ? 10.740 9.433 -23.368 1.00 88.88 274 VAL A O 1
ATOM 2104 N N . SER A 1 275 ? 11.413 8.494 -21.431 1.00 90.50 275 SER A N 1
ATOM 2105 C CA . SER A 1 275 ? 12.094 9.673 -20.895 1.00 90.50 275 SER A CA 1
ATOM 2106 C C . SER A 1 275 ? 13.602 9.656 -21.132 1.00 90.50 275 SER A C 1
ATOM 2108 O O . SER A 1 275 ? 14.190 10.719 -21.326 1.00 90.50 275 SER A O 1
ATOM 2110 N N . ASP A 1 276 ? 14.228 8.476 -21.155 1.00 88.69 276 ASP A N 1
ATOM 2111 C CA . ASP A 1 276 ? 15.665 8.323 -21.403 1.00 88.69 276 ASP A CA 1
ATOM 2112 C C . ASP A 1 276 ? 15.999 6.943 -21.987 1.00 88.69 276 ASP A C 1
ATOM 2114 O O . ASP A 1 276 ? 15.326 5.952 -21.690 1.00 88.69 276 ASP A O 1
ATOM 2118 N N . VAL A 1 277 ? 17.048 6.878 -22.812 1.00 87.94 277 VAL A N 1
ATOM 2119 C CA . VAL A 1 277 ? 17.545 5.633 -23.417 1.00 87.94 277 VAL A CA 1
ATOM 2120 C C . VAL A 1 277 ? 19.070 5.621 -23.396 1.00 87.94 277 VAL A C 1
ATOM 2122 O O . VAL A 1 277 ? 19.718 6.442 -24.044 1.00 87.94 277 VAL A O 1
ATOM 2125 N N . THR A 1 278 ? 19.654 4.641 -22.708 1.00 88.25 278 THR A N 1
ATOM 2126 C CA . THR A 1 278 ? 21.106 4.406 -22.689 1.00 88.25 278 THR A CA 1
ATOM 2127 C C . THR A 1 278 ? 21.425 3.055 -23.322 1.00 88.25 278 THR A C 1
ATOM 2129 O O . THR A 1 278 ? 20.769 2.067 -23.014 1.00 88.25 278 THR A O 1
ATOM 2132 N N . SER A 1 279 ? 22.439 2.990 -24.191 1.00 84.19 279 SER A N 1
ATOM 2133 C CA . SER A 1 279 ? 22.848 1.749 -24.868 1.00 84.19 279 SER A CA 1
ATOM 2134 C C . SER A 1 279 ? 24.290 1.361 -24.552 1.00 84.19 279 SER A C 1
ATOM 2136 O O . SER A 1 279 ? 25.185 2.201 -24.682 1.00 84.19 279 SER A O 1
ATOM 2138 N N . THR A 1 280 ? 24.533 0.088 -24.255 1.00 84.12 280 THR A N 1
ATOM 2139 C CA . THR A 1 280 ? 25.866 -0.519 -24.147 1.00 84.12 280 THR A CA 1
ATOM 2140 C C . THR A 1 280 ? 25.982 -1.720 -25.090 1.00 84.12 280 THR A C 1
ATOM 2142 O O . THR A 1 280 ? 24.988 -2.364 -25.424 1.00 84.12 280 THR A O 1
ATOM 2145 N N . TYR A 1 281 ? 27.196 -1.986 -25.576 1.00 79.44 281 TYR A N 1
ATOM 2146 C CA . TYR A 1 281 ? 27.482 -3.033 -26.562 1.00 79.44 281 TYR A CA 1
ATOM 2147 C C . TYR A 1 281 ? 28.576 -3.951 -26.020 1.00 79.44 281 TYR A C 1
ATOM 2149 O O . TYR A 1 281 ? 29.592 -3.464 -25.526 1.00 79.44 281 TYR A O 1
ATOM 2157 N N . GLU A 1 282 ? 28.373 -5.256 -26.147 1.00 77.62 282 GLU A N 1
ATOM 2158 C CA . GLU A 1 282 ? 29.294 -6.307 -25.727 1.00 77.62 282 GLU A CA 1
ATOM 2159 C C . GLU A 1 282 ? 29.446 -7.321 -26.872 1.00 77.62 282 GLU A C 1
ATOM 2161 O O . GLU A 1 282 ? 28.461 -7.792 -27.440 1.00 77.62 282 GLU A O 1
ATOM 2166 N N . GLU A 1 283 ? 30.679 -7.624 -27.271 1.00 68.31 283 GLU A N 1
ATOM 2167 C CA . GLU A 1 283 ? 30.951 -8.676 -28.260 1.00 68.31 283 GLU A CA 1
ATOM 2168 C C . GLU A 1 283 ? 30.930 -10.040 -27.552 1.00 68.31 283 GLU A C 1
ATOM 2170 O O . GLU A 1 283 ? 31.579 -10.188 -26.514 1.00 68.31 283 GLU A O 1
ATOM 2175 N N . ILE A 1 284 ? 30.172 -11.005 -28.092 1.00 64.38 284 ILE A N 1
ATOM 2176 C CA . ILE A 1 284 ? 30.065 -12.386 -27.586 1.00 64.38 284 ILE A CA 1
ATOM 2177 C C . ILE A 1 284 ? 30.860 -13.331 -28.487 1.00 64.38 284 ILE A C 1
ATOM 2179 O O . ILE A 1 284 ? 30.758 -13.199 -29.731 1.00 64.38 284 ILE A O 1
#